Protein AF-A0A522W6M5-F1 (afdb_monomer_lite)

Secondary structure (DSSP, 8-state):
-HHHHHHHHHHH---HHHHHHTSGGGGBTTTBS---SSSPBTTB--EEEETTEEEE---B-HHHHHH-SS----GGGGSTT--B-TTT-BB-B-B-TTT--B--GGGS-TT-SS-B-TTT--BGGGSPPPPB--HHHHHHHHHHHHHHHHSEEE-GGG-EEEHHHHHHHHHHHHHHHHSSTTHHHHHHHHHHHH-PPP-TT----S-GGGS-HHHHHHHHHHHHHHHTTTTHHHHHHHHHTT--HHHH-S-STTS-HHHHHHHHHHH--------HHHHHHHHHHHHHTT---BHHHHHHHH-S--HHHHHHPBP------S--------TT--HHHHHHHHHHHHHTT--HHHHHHHHHHHHHT-----

Structure (mmCIF, N/CA/C/O backbone):
data_AF-A0A522W6M5-F1
#
_entry.id   AF-A0A522W6M5-F1
#
loop_
_atom_site.group_PDB
_atom_site.id
_atom_site.type_symbol
_atom_site.label_atom_id
_atom_site.label_alt_id
_atom_site.label_comp_id
_atom_site.label_asym_id
_atom_site.label_entity_id
_atom_site.label_seq_id
_atom_site.pdbx_PDB_ins_code
_atom_site.Cartn_x
_atom_site.Cartn_y
_atom_site.Cartn_z
_atom_site.occupancy
_atom_site.B_iso_or_equiv
_atom_site.auth_seq_id
_atom_site.auth_comp_id
_atom_site.auth_asym_id
_atom_site.auth_atom_id
_atom_site.pdbx_PDB_model_num
ATOM 1 N N . CYS A 1 1 ? 1.871 16.505 21.149 1.00 60.59 1 CYS A N 1
ATOM 2 C CA . CYS A 1 1 ? 1.317 15.151 21.364 1.00 60.59 1 CYS A CA 1
ATOM 3 C C . CYS A 1 1 ? 1.874 14.494 22.619 1.00 60.59 1 CYS A C 1
ATOM 5 O O . CYS A 1 1 ? 1.074 13.925 23.345 1.00 60.59 1 CYS A O 1
ATOM 7 N N . GLU A 1 2 ? 3.171 14.624 22.915 1.00 64.50 2 GLU A N 1
ATOM 8 C CA . GLU A 1 2 ? 3.798 14.076 24.136 1.00 64.50 2 GLU A CA 1
ATOM 9 C C . GLU A 1 2 ? 3.049 14.469 25.419 1.00 64.50 2 GLU A C 1
ATOM 11 O O . GLU A 1 2 ? 2.623 13.594 26.166 1.00 64.50 2 GLU A O 1
ATOM 16 N N . SER A 1 3 ? 2.700 15.751 25.574 1.00 81.00 3 SER A N 1
ATOM 17 C CA . SER A 1 3 ? 1.939 16.233 26.739 1.00 81.00 3 SER A CA 1
ATOM 18 C C . SER A 1 3 ? 0.557 15.588 26.931 1.00 81.00 3 SER A C 1
ATOM 20 O O . SER A 1 3 ? 0.062 15.516 28.053 1.00 81.00 3 SER A O 1
ATOM 22 N N . LEU A 1 4 ? -0.090 15.107 25.860 1.00 86.94 4 LEU A N 1
ATOM 23 C CA . LEU A 1 4 ? -1.372 14.401 25.959 1.00 86.94 4 LEU A CA 1
ATOM 24 C C . LEU A 1 4 ? -1.175 12.950 26.409 1.00 86.94 4 LEU A C 1
ATOM 26 O O . LEU A 1 4 ? -1.978 12.435 27.181 1.00 86.94 4 LEU A O 1
ATOM 30 N N . ILE A 1 5 ? -0.128 12.289 25.922 1.00 88.88 5 ILE A N 1
ATOM 31 C CA . ILE A 1 5 ? 0.161 10.884 26.231 1.00 88.88 5 ILE A CA 1
ATOM 32 C C . ILE A 1 5 ? 0.635 10.755 27.676 1.00 88.88 5 ILE A C 1
ATOM 34 O O . ILE A 1 5 ? 0.132 9.904 28.408 1.00 88.88 5 ILE A O 1
ATOM 38 N N . GLU A 1 6 ? 1.498 11.668 28.117 1.00 90.50 6 GLU A N 1
ATOM 39 C CA . GLU A 1 6 ? 1.889 11.797 29.521 1.00 90.50 6 GLU A CA 1
ATOM 40 C C . GLU A 1 6 ? 0.672 12.042 30.419 1.00 90.50 6 GLU A C 1
ATOM 42 O O . GLU A 1 6 ? 0.506 11.382 31.445 1.00 90.50 6 GLU A O 1
ATOM 47 N N . PHE A 1 7 ? -0.235 12.934 30.005 1.00 93.19 7 PHE A N 1
ATOM 48 C CA . PHE A 1 7 ? -1.464 13.196 30.750 1.00 93.19 7 PHE A CA 1
ATOM 49 C C . PHE A 1 7 ? -2.367 11.956 30.847 1.00 93.19 7 PHE A C 1
ATOM 51 O O . PHE A 1 7 ? -2.883 11.652 31.924 1.00 93.19 7 PHE A O 1
ATOM 58 N N . LEU A 1 8 ? -2.555 11.216 29.749 1.00 92.50 8 LEU A N 1
ATOM 59 C CA . LEU A 1 8 ? -3.343 9.980 29.741 1.00 92.50 8 LEU A CA 1
ATOM 60 C C . LEU A 1 8 ? -2.709 8.906 30.630 1.00 92.50 8 LEU A C 1
ATOM 62 O O . LEU A 1 8 ? -3.435 8.249 31.378 1.00 92.50 8 LEU A O 1
ATOM 66 N N . SER A 1 9 ? -1.381 8.764 30.602 1.00 94.38 9 SER A N 1
ATOM 67 C CA . SER A 1 9 ? -0.644 7.841 31.474 1.00 94.38 9 SER A CA 1
ATOM 68 C C . SER A 1 9 ? -0.906 8.153 32.945 1.00 94.38 9 SER A C 1
ATOM 70 O O . SER A 1 9 ? -1.402 7.300 33.683 1.00 94.38 9 SER A O 1
ATOM 72 N N . GLN A 1 10 ? -0.715 9.412 33.350 1.00 94.19 10 GLN A N 1
ATOM 73 C CA . GLN A 1 10 ? -0.930 9.857 34.728 1.00 94.19 10 GLN A CA 1
ATOM 74 C C . GLN A 1 10 ? -2.379 9.680 35.195 1.00 94.19 10 GLN A C 1
ATOM 76 O O . GLN A 1 10 ? -2.623 9.320 36.344 1.00 94.19 10 GLN A O 1
ATOM 81 N N . ARG A 1 11 ? -3.360 9.950 34.325 1.00 95.69 11 ARG A N 1
ATOM 82 C CA . ARG A 1 11 ? -4.785 9.906 34.695 1.00 95.69 11 ARG A CA 1
ATOM 83 C C . ARG A 1 11 ? -5.383 8.508 34.709 1.00 95.69 11 ARG A C 1
ATOM 85 O O . ARG A 1 11 ? -6.340 8.287 35.444 1.00 95.69 11 ARG A O 1
ATOM 92 N N . THR A 1 12 ? -4.863 7.598 33.893 1.00 93.56 12 THR A N 1
ATOM 93 C CA . THR A 1 12 ? -5.376 6.223 33.795 1.00 93.56 12 THR A CA 1
ATOM 94 C C . THR A 1 12 ? -4.557 5.223 34.607 1.00 93.56 12 THR A C 1
ATOM 96 O O . THR A 1 12 ? -5.025 4.112 34.828 1.00 93.56 12 THR A O 1
ATOM 99 N N . GLY A 1 13 ? -3.345 5.594 35.039 1.00 93.75 13 GLY A N 1
ATOM 100 C CA . GLY A 1 13 ? -2.390 4.671 35.656 1.00 93.75 13 GLY A CA 1
ATOM 101 C C . GLY A 1 13 ? -1.767 3.687 34.659 1.00 93.75 13 GLY A C 1
ATOM 102 O O . GLY A 1 13 ? -1.088 2.751 35.073 1.00 93.75 13 GLY A O 1
ATOM 103 N N . THR A 1 14 ? -2.000 3.870 33.356 1.00 93.94 14 THR A N 1
ATOM 104 C CA . THR A 1 14 ? -1.410 3.031 32.308 1.00 93.94 14 THR A CA 1
ATOM 105 C C . THR A 1 14 ? 0.017 3.487 32.039 1.00 93.94 14 THR A C 1
ATOM 107 O O . THR A 1 14 ? 0.265 4.685 31.897 1.00 93.94 14 THR A O 1
ATOM 110 N N . ASP A 1 15 ? 0.947 2.540 31.933 1.00 94.44 15 ASP A N 1
ATOM 111 C CA . ASP A 1 15 ? 2.343 2.825 31.606 1.00 94.44 15 ASP A CA 1
ATOM 112 C C . ASP A 1 15 ? 2.480 3.635 30.301 1.00 94.44 15 ASP A C 1
ATOM 114 O O . ASP A 1 15 ? 1.747 3.408 29.332 1.00 94.44 15 ASP A O 1
ATOM 118 N N . LEU A 1 16 ? 3.421 4.585 30.282 1.00 91.81 16 LEU A N 1
ATOM 119 C CA . LEU A 1 16 ? 3.616 5.495 29.154 1.00 91.81 16 LEU A CA 1
ATOM 120 C C . LEU A 1 16 ? 3.910 4.713 27.872 1.00 91.81 16 LEU A C 1
ATOM 122 O O . LEU A 1 16 ? 3.264 4.950 26.852 1.00 91.81 16 LEU A O 1
ATOM 126 N N . LYS A 1 17 ? 4.814 3.727 27.941 1.00 89.94 17 LYS A N 1
ATOM 127 C CA . LYS A 1 17 ? 5.218 2.933 26.779 1.00 89.94 17 LYS A CA 1
ATOM 128 C C . LYS A 1 17 ? 4.052 2.116 26.228 1.00 89.94 17 LYS A C 1
ATOM 130 O O . LYS A 1 17 ? 3.880 2.030 25.015 1.00 89.94 17 LYS A O 1
ATOM 135 N N . CYS A 1 18 ? 3.205 1.584 27.107 1.00 91.75 18 CYS A N 1
ATOM 136 C CA . CYS A 1 18 ? 1.971 0.903 26.712 1.00 91.75 18 CYS A CA 1
ATOM 137 C C . CYS A 1 18 ? 1.023 1.825 25.922 1.00 91.75 18 CYS A C 1
ATOM 139 O O . CYS A 1 18 ? 0.490 1.425 24.883 1.00 91.75 18 CYS A O 1
ATOM 141 N N . ILE A 1 19 ? 0.847 3.079 26.359 1.00 91.38 19 ILE A N 1
ATOM 142 C CA . ILE A 1 19 ? 0.031 4.048 25.616 1.00 91.38 19 ILE A CA 1
ATOM 143 C C . ILE A 1 19 ? 0.694 4.385 24.282 1.00 91.38 19 ILE A C 1
ATOM 145 O O . ILE A 1 19 ? 0.011 4.351 23.261 1.00 91.38 19 ILE A O 1
ATOM 149 N N . GLU A 1 20 ? 1.997 4.661 24.245 1.00 89.38 20 GLU A N 1
ATOM 150 C CA . GLU A 1 20 ? 2.708 4.938 22.991 1.00 89.38 20 GLU A CA 1
ATOM 151 C C . GLU A 1 20 ? 2.546 3.800 21.979 1.00 89.38 20 GLU A C 1
ATOM 153 O O . GLU A 1 20 ? 2.206 4.044 20.817 1.00 89.38 20 GLU A O 1
ATOM 158 N N . ASP A 1 21 ? 2.696 2.557 22.438 1.00 90.25 21 ASP A N 1
ATOM 159 C CA . ASP A 1 21 ? 2.546 1.351 21.628 1.00 90.25 21 ASP A CA 1
ATOM 160 C C . ASP A 1 21 ? 1.089 1.108 21.189 1.00 90.25 21 ASP A C 1
ATOM 162 O O . ASP A 1 21 ? 0.838 0.375 20.230 1.00 90.25 21 ASP A O 1
ATOM 166 N N . SER A 1 22 ? 0.112 1.763 21.818 1.00 89.56 22 SER A N 1
ATOM 167 C CA . SER A 1 22 ? -1.282 1.784 21.354 1.00 89.56 22 SER A CA 1
ATOM 168 C C . SER A 1 22 ? -1.552 2.828 20.254 1.00 89.56 22 SER A C 1
ATOM 170 O O . SER A 1 22 ? -2.643 2.856 19.680 1.00 89.56 22 SER A O 1
ATOM 172 N N . THR A 1 23 ? -0.563 3.665 19.915 1.00 90.00 23 THR A N 1
ATOM 173 C CA . THR A 1 23 ? -0.647 4.695 18.865 1.00 90.00 23 THR A CA 1
ATOM 174 C C . THR A 1 23 ? 0.218 4.361 17.645 1.00 90.00 23 THR A C 1
ATOM 176 O O . THR A 1 23 ? 0.991 3.405 17.643 1.00 90.00 23 THR A O 1
ATOM 179 N N . PHE A 1 24 ? 0.140 5.181 16.590 1.00 90.19 24 PHE A N 1
ATOM 180 C CA . PHE A 1 24 ? 1.023 5.039 15.424 1.00 90.19 24 PHE A CA 1
ATOM 181 C C . PHE A 1 24 ? 2.488 5.382 15.711 1.00 90.19 24 PHE A C 1
ATOM 183 O O . PHE A 1 24 ? 3.346 4.940 14.950 1.00 90.19 24 PHE A O 1
ATOM 190 N N . MET A 1 25 ? 2.790 6.078 16.819 1.00 89.00 25 MET A N 1
ATOM 191 C CA . MET A 1 25 ? 4.163 6.466 17.178 1.00 89.00 25 MET A CA 1
ATOM 192 C C . MET A 1 25 ? 5.105 5.269 17.292 1.00 89.00 25 MET A C 1
ATOM 194 O O . MET A 1 25 ? 6.291 5.397 17.008 1.00 89.00 25 MET A O 1
ATOM 198 N N . ARG A 1 26 ? 4.572 4.081 17.595 1.00 91.38 26 ARG A N 1
ATOM 199 C CA . ARG A 1 26 ? 5.330 2.826 17.611 1.00 91.38 26 ARG A CA 1
ATOM 200 C C . ARG A 1 26 ? 6.017 2.467 16.286 1.00 91.38 26 ARG A C 1
ATOM 202 O O . ARG A 1 26 ? 6.873 1.592 16.266 1.00 91.38 26 ARG A O 1
ATOM 209 N N . TRP A 1 27 ? 5.598 3.075 15.175 1.00 93.69 27 TRP A N 1
ATOM 210 C CA . TRP A 1 27 ? 6.181 2.876 13.844 1.00 93.69 27 TRP A CA 1
ATOM 211 C C . TRP A 1 27 ? 6.973 4.091 13.349 1.00 93.69 27 TRP A C 1
ATOM 213 O O . TRP A 1 27 ? 7.485 4.064 12.226 1.00 93.69 27 TRP A O 1
ATOM 223 N N . SER A 1 28 ? 7.082 5.137 14.174 1.00 92.44 28 SER A N 1
ATOM 224 C CA . SER A 1 28 ? 7.929 6.298 13.911 1.00 92.44 28 SER A CA 1
ATOM 225 C C . SER A 1 28 ? 9.391 5.868 13.817 1.00 92.44 28 SER A C 1
ATOM 227 O O . SER A 1 28 ? 9.842 4.990 14.551 1.00 92.44 28 SER A O 1
ATOM 229 N N . GLY A 1 29 ? 10.123 6.424 12.859 1.00 92.38 29 GLY A N 1
ATOM 230 C CA . GLY A 1 29 ? 11.473 5.998 12.501 1.00 92.38 29 GLY A CA 1
ATOM 231 C C . GLY A 1 29 ? 11.545 4.685 11.709 1.00 92.38 29 GLY A C 1
ATOM 232 O O . GLY A 1 29 ? 12.461 4.532 10.911 1.00 92.38 29 GLY A O 1
ATOM 233 N N . LEU A 1 30 ? 10.590 3.759 11.848 1.00 94.50 30 LEU A N 1
ATOM 234 C CA . LEU A 1 30 ? 10.641 2.435 11.207 1.00 94.50 30 LEU A CA 1
ATOM 235 C C . LEU A 1 30 ? 9.900 2.389 9.866 1.00 94.50 30 LEU A C 1
ATOM 237 O O . LEU A 1 30 ? 10.437 1.913 8.867 1.00 94.50 30 LEU A O 1
ATOM 241 N N . LEU A 1 31 ? 8.661 2.882 9.835 1.00 93.75 31 LEU A N 1
ATOM 242 C CA . LEU A 1 31 ? 7.801 2.864 8.647 1.00 93.75 31 LEU A CA 1
ATOM 243 C C . LEU A 1 31 ? 7.720 4.231 7.966 1.00 93.75 31 LEU A C 1
ATOM 245 O O . LEU A 1 31 ? 7.650 4.331 6.738 1.00 93.75 31 LEU A O 1
ATOM 249 N N . TYR A 1 32 ? 7.729 5.280 8.780 1.00 91.31 32 TYR A N 1
ATOM 250 C CA . TYR A 1 32 ? 7.762 6.679 8.379 1.00 91.31 32 TYR A CA 1
ATOM 251 C C . TYR A 1 32 ? 8.802 7.415 9.231 1.00 91.31 32 TYR A C 1
ATOM 253 O O . TYR A 1 32 ? 9.189 6.918 10.281 1.00 91.31 32 TYR A O 1
ATOM 261 N N . GLY A 1 33 ? 9.300 8.557 8.747 1.00 86.75 33 GLY A N 1
ATOM 262 C CA . GLY A 1 33 ? 10.323 9.340 9.448 1.00 86.75 33 GLY A CA 1
ATOM 263 C C . GLY A 1 33 ? 9.721 10.103 10.623 1.00 86.75 33 GLY A C 1
ATOM 264 O O . GLY A 1 33 ? 9.549 9.549 11.700 1.00 86.75 33 GLY A O 1
ATOM 265 N N . GLU A 1 34 ? 9.364 11.360 10.383 1.00 81.56 34 GLU A N 1
ATOM 266 C CA . GLU A 1 34 ? 8.636 12.202 11.333 1.00 81.56 34 GLU A CA 1
ATOM 267 C C . GLU A 1 34 ? 7.214 12.456 10.816 1.00 81.56 34 GLU A C 1
ATOM 269 O O . GLU A 1 34 ? 6.987 12.511 9.603 1.00 81.56 34 GLU A O 1
ATOM 274 N N . ASP A 1 35 ? 6.257 12.592 11.735 1.00 82.62 35 ASP A N 1
ATOM 275 C CA . ASP A 1 35 ? 4.887 13.005 11.427 1.00 82.62 35 ASP A CA 1
ATOM 276 C C . ASP A 1 35 ? 4.713 14.489 11.770 1.00 82.62 35 ASP A C 1
ATOM 278 O O . ASP A 1 35 ? 4.526 14.861 12.928 1.00 82.62 35 ASP A O 1
ATOM 282 N N . ASP A 1 36 ? 4.793 15.345 10.751 1.00 78.56 36 ASP A N 1
ATOM 283 C CA . ASP A 1 36 ? 4.581 16.789 10.879 1.00 78.56 36 ASP A CA 1
ATOM 284 C C . ASP A 1 36 ? 3.093 17.187 10.835 1.00 78.56 36 ASP A C 1
ATOM 286 O O . ASP A 1 36 ? 2.761 18.376 10.904 1.00 78.56 36 ASP A O 1
ATOM 290 N N . GLY A 1 37 ? 2.191 16.209 10.679 1.00 76.12 37 GLY A N 1
ATOM 291 C CA . GLY A 1 37 ? 0.752 16.405 10.527 1.00 76.12 37 GLY A CA 1
ATOM 292 C C . GLY A 1 37 ? 0.327 17.067 9.210 1.00 76.12 37 GLY A C 1
ATOM 293 O O . GLY A 1 37 ? -0.853 17.374 9.038 1.00 76.12 37 GLY A O 1
ATOM 294 N N . ARG A 1 38 ? 1.254 17.319 8.277 1.00 74.50 38 ARG A N 1
ATOM 295 C CA . ARG A 1 38 ? 0.989 17.983 6.985 1.00 74.50 38 ARG A CA 1
ATOM 296 C C . ARG A 1 38 ? 1.039 16.997 5.824 1.00 74.50 38 ARG A C 1
ATOM 298 O O . ARG A 1 38 ? 0.321 17.168 4.837 1.00 74.50 38 ARG A O 1
ATOM 305 N N . GLY A 1 39 ? 1.905 1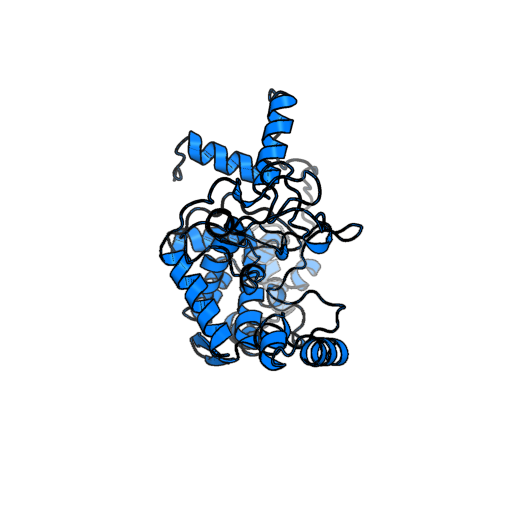5.988 5.920 1.00 74.69 39 GLY A N 1
ATOM 306 C CA . GLY A 1 39 ? 2.104 14.966 4.898 1.00 74.69 39 GLY A CA 1
ATOM 307 C C . GLY A 1 39 ? 1.248 13.710 5.081 1.00 74.69 39 GLY A C 1
ATOM 308 O O . GLY A 1 39 ? 0.828 13.357 6.177 1.00 74.69 39 GLY A O 1
ATOM 309 N N . LYS A 1 40 ? 1.031 12.968 3.986 1.00 81.25 40 LYS A N 1
ATOM 310 C CA . LYS A 1 40 ? 0.557 11.579 4.085 1.00 81.25 40 LYS A CA 1
ATOM 311 C C . LYS A 1 40 ? 1.726 10.695 4.511 1.00 81.25 40 LYS A C 1
ATOM 313 O O . LYS A 1 40 ? 2.750 10.671 3.828 1.00 81.25 40 LYS A O 1
ATOM 318 N N . LEU A 1 41 ? 1.543 9.926 5.576 1.00 88.12 41 LEU A N 1
ATOM 319 C CA . LEU A 1 41 ? 2.540 8.966 6.033 1.00 88.12 41 LEU A CA 1
ATOM 320 C C . LEU A 1 41 ? 2.638 7.769 5.075 1.00 88.12 41 LEU A C 1
ATOM 322 O O . LEU A 1 41 ? 1.634 7.244 4.576 1.00 88.12 41 LEU A O 1
ATOM 326 N N . HIS A 1 42 ? 3.867 7.320 4.812 1.00 85.75 42 HIS A N 1
ATOM 327 C CA . HIS A 1 42 ? 4.108 6.124 4.008 1.00 85.75 42 HIS A CA 1
ATOM 328 C C . HIS A 1 42 ? 3.472 4.908 4.681 1.00 85.75 42 HIS A C 1
ATOM 330 O O . HIS A 1 42 ? 3.628 4.704 5.879 1.00 85.75 42 HIS A O 1
ATOM 336 N N . TRP A 1 43 ? 2.740 4.108 3.899 1.00 92.25 43 TRP A N 1
ATOM 337 C CA . TRP A 1 43 ? 2.048 2.908 4.385 1.00 92.25 43 TRP A CA 1
ATOM 338 C C . TRP A 1 43 ? 1.066 3.146 5.543 1.00 92.25 43 TRP A C 1
ATOM 340 O O . TRP A 1 43 ? 0.616 2.182 6.149 1.00 92.25 43 TRP A O 1
ATOM 350 N N . LEU A 1 44 ? 0.667 4.391 5.811 1.00 91.19 44 LEU A N 1
ATOM 351 C CA . LEU A 1 44 ? -0.340 4.749 6.811 1.00 91.19 44 LEU A CA 1
ATOM 352 C C . LEU A 1 44 ? -1.343 5.729 6.195 1.00 91.19 44 LEU A C 1
ATOM 354 O O . LEU A 1 44 ? -1.345 6.922 6.504 1.00 91.19 44 LEU A O 1
ATOM 358 N N . PRO A 1 45 ? -2.192 5.248 5.270 1.00 87.44 45 PRO A N 1
ATOM 359 C CA . PRO A 1 45 ? -3.185 6.092 4.623 1.00 87.44 45 PRO A CA 1
ATOM 360 C C . PRO A 1 45 ? -4.166 6.688 5.649 1.00 87.44 45 PRO A C 1
ATOM 362 O O . PRO A 1 45 ? -4.539 5.999 6.606 1.00 87.44 45 PRO A O 1
ATOM 365 N N . PRO A 1 46 ? -4.647 7.930 5.465 1.00 87.06 46 PRO A N 1
ATOM 366 C CA . PRO A 1 46 ? -5.710 8.496 6.296 1.00 87.06 46 PRO A CA 1
ATOM 367 C C . PRO A 1 46 ? -6.954 7.591 6.361 1.00 87.06 46 PRO A C 1
ATOM 369 O O . PRO A 1 46 ? -7.178 6.749 5.492 1.00 87.06 46 PRO A O 1
ATOM 372 N N . ALA A 1 47 ? -7.777 7.741 7.398 1.00 88.25 47 ALA A N 1
ATOM 373 C CA . ALA A 1 47 ? -9.034 7.002 7.530 1.00 88.25 47 ALA A CA 1
ATOM 374 C C . ALA A 1 47 ? -10.234 7.943 7.480 1.00 88.25 47 ALA A C 1
ATOM 376 O O . ALA A 1 47 ? -10.252 8.966 8.160 1.00 88.25 47 ALA A O 1
ATOM 377 N N . GLY A 1 48 ? -11.269 7.547 6.739 1.00 88.06 48 GLY A N 1
ATOM 378 C CA . GLY A 1 48 ? -12.562 8.218 6.758 1.00 88.06 48 GLY A CA 1
ATOM 379 C C . GLY A 1 48 ? -12.693 9.312 5.703 1.00 88.06 48 GLY A C 1
ATOM 380 O O . GLY A 1 48 ? -12.259 9.154 4.559 1.00 88.06 48 GLY A O 1
ATOM 381 N N . ARG A 1 49 ? -13.370 10.404 6.063 1.00 84.56 49 ARG A N 1
ATOM 382 C CA . ARG A 1 49 ? -13.655 11.523 5.158 1.00 84.56 49 ARG A CA 1
ATOM 383 C C . ARG A 1 49 ? -13.168 12.835 5.738 1.00 84.56 49 ARG A C 1
ATOM 385 O O . ARG A 1 49 ? -13.398 13.109 6.905 1.00 84.56 49 ARG A O 1
ATOM 392 N N . GLU A 1 50 ? -12.620 13.686 4.883 1.00 79.19 50 GLU A N 1
ATOM 393 C CA . GLU A 1 50 ? -12.296 15.065 5.230 1.00 79.19 50 GLU A CA 1
ATOM 394 C C . GLU A 1 50 ? -12.704 15.985 4.080 1.00 79.19 50 GLU A C 1
ATOM 396 O O . GLU A 1 50 ? -12.110 15.917 3.010 1.00 79.19 50 GLU A O 1
ATOM 401 N N . ARG A 1 51 ? -13.712 16.847 4.287 1.00 74.62 51 ARG A N 1
ATOM 402 C CA . ARG A 1 51 ? -14.269 17.806 3.304 1.00 74.62 51 ARG A CA 1
ATOM 403 C C . ARG A 1 51 ? -14.457 17.223 1.890 1.00 74.62 51 ARG A C 1
ATOM 405 O O . ARG A 1 51 ? -15.546 16.769 1.556 1.00 74.62 51 ARG A O 1
ATOM 412 N N . THR A 1 52 ? -13.418 17.258 1.056 1.00 71.12 52 THR A N 1
ATOM 413 C CA . THR A 1 52 ? -13.404 16.806 -0.346 1.00 71.12 52 THR A CA 1
ATOM 414 C C . THR A 1 52 ? -12.715 15.456 -0.565 1.00 71.12 52 THR A C 1
ATOM 416 O O . THR A 1 52 ? -12.792 14.905 -1.664 1.00 71.12 52 THR A O 1
ATOM 419 N N . THR A 1 53 ? -12.053 14.901 0.450 1.00 73.38 53 THR A N 1
ATOM 420 C CA . THR A 1 53 ? -11.281 13.661 0.371 1.00 73.38 53 THR A CA 1
ATOM 421 C C . THR A 1 53 ? -11.997 12.509 1.075 1.00 73.38 53 THR A C 1
ATOM 423 O O . THR A 1 53 ? -12.720 12.668 2.061 1.00 73.38 53 THR A O 1
ATOM 426 N N . CYS A 1 54 ? -11.835 11.318 0.511 1.00 85.06 54 CYS A N 1
ATOM 427 C CA . CYS A 1 54 ? -12.413 10.078 1.004 1.00 85.06 54 CYS A CA 1
ATOM 428 C C . CYS A 1 54 ? -11.312 9.025 0.964 1.00 85.06 54 CYS A C 1
ATOM 430 O O . CYS A 1 54 ? -10.823 8.720 -0.124 1.00 85.06 54 CYS A O 1
ATOM 432 N N . SER A 1 55 ? -10.928 8.492 2.123 1.00 88.44 55 SER A N 1
ATOM 433 C CA . SER A 1 55 ? -9.828 7.541 2.241 1.00 88.44 55 SER A CA 1
ATOM 434 C C . SER A 1 55 ? -10.244 6.266 2.965 1.00 88.44 55 SER A C 1
ATOM 436 O O . SER A 1 55 ? -10.969 6.288 3.960 1.00 88.44 55 SER A O 1
ATOM 438 N N . PHE A 1 56 ? -9.762 5.143 2.443 1.00 91.31 56 PHE A N 1
ATOM 439 C CA . PHE A 1 56 ? -10.115 3.787 2.871 1.00 91.31 56 PHE A CA 1
ATOM 440 C C . PHE A 1 56 ? -8.992 3.154 3.694 1.00 91.31 56 PHE A C 1
ATOM 442 O O . PHE A 1 56 ? -8.769 1.949 3.661 1.00 91.31 56 PHE A O 1
ATOM 449 N N . GLY A 1 57 ? -8.240 3.980 4.426 1.00 90.81 57 GLY A N 1
ATOM 450 C CA . GLY A 1 57 ? -7.094 3.498 5.182 1.00 90.81 57 GLY A CA 1
ATOM 451 C C . GLY A 1 57 ? -7.448 2.677 6.420 1.00 90.81 57 GLY A C 1
ATOM 452 O O . GLY A 1 57 ? -6.564 2.037 6.983 1.00 90.81 57 GLY A O 1
ATOM 453 N N . GLN A 1 58 ? -8.688 2.729 6.912 1.00 93.12 58 GLN A N 1
ATOM 454 C CA . GLN A 1 58 ? -9.124 1.862 8.008 1.00 93.12 58 GLN A CA 1
ATOM 455 C C . GLN A 1 58 ? -9.717 0.580 7.437 1.00 93.12 58 GLN A C 1
ATOM 457 O O . GLN A 1 58 ? -10.650 0.624 6.637 1.00 93.12 58 GLN A O 1
ATOM 462 N N . GLN A 1 59 ? -9.203 -0.549 7.917 1.00 94.94 59 GLN A N 1
ATOM 463 C CA . GLN A 1 59 ? -9.664 -1.881 7.552 1.00 94.94 59 GLN A CA 1
ATOM 464 C C . GLN A 1 59 ? -10.135 -2.661 8.775 1.00 94.94 59 GLN A C 1
ATOM 466 O O . GLN A 1 59 ? -9.802 -2.307 9.908 1.00 94.94 59 GLN A O 1
ATOM 471 N N . ILE A 1 60 ? -10.887 -3.731 8.538 1.00 95.88 60 ILE A N 1
ATOM 472 C CA . ILE A 1 60 ? -11.352 -4.668 9.561 1.00 95.88 60 ILE A CA 1
ATOM 473 C C . ILE A 1 60 ? -11.359 -6.112 9.059 1.00 95.88 60 ILE A C 1
ATOM 475 O O . ILE A 1 60 ? -11.420 -6.366 7.855 1.00 95.88 60 ILE A O 1
ATOM 479 N N . CYS A 1 61 ? -11.367 -7.054 9.998 1.00 97.38 61 CYS A N 1
ATOM 480 C CA . CYS A 1 61 ? -11.855 -8.409 9.771 1.00 97.38 61 CYS A CA 1
ATOM 481 C C . CYS A 1 61 ? -13.243 -8.546 10.422 1.00 97.38 61 CYS A C 1
ATOM 483 O O . CYS A 1 61 ? -13.317 -8.456 11.649 1.00 97.38 61 CYS A O 1
ATOM 485 N N . PRO A 1 62 ? -14.322 -8.772 9.650 1.00 96.12 62 PRO A N 1
ATOM 486 C CA . PRO A 1 62 ? -15.659 -9.000 10.205 1.00 96.12 62 PRO A CA 1
ATOM 487 C C . PRO A 1 62 ? -15.711 -10.160 11.202 1.00 96.12 62 PRO A C 1
ATOM 489 O O . PRO A 1 62 ? -16.323 -10.036 12.255 1.00 96.12 62 PRO A O 1
ATOM 492 N N . VAL A 1 63 ? -14.989 -11.248 10.909 1.00 97.44 63 VAL A N 1
ATOM 493 C CA . VAL A 1 63 ? -14.968 -12.457 11.746 1.00 97.44 63 VAL A CA 1
ATOM 494 C C . VAL A 1 63 ? -14.315 -12.180 13.102 1.00 97.44 63 VAL A C 1
ATOM 496 O O . VAL A 1 63 ? -14.869 -12.544 14.131 1.00 97.44 63 VAL A O 1
ATOM 499 N N . CYS A 1 64 ? -13.199 -11.438 13.133 1.00 97.38 64 CYS A N 1
ATOM 500 C CA . CYS A 1 64 ? -12.621 -10.962 14.394 1.00 97.38 64 CYS A CA 1
ATOM 501 C C . CYS A 1 64 ? -13.629 -10.149 15.208 1.00 97.38 64 CYS A C 1
ATOM 503 O O . CYS A 1 64 ? -13.749 -10.368 16.403 1.00 97.38 64 CYS A O 1
ATOM 505 N N . LEU A 1 65 ? -14.336 -9.211 14.572 1.00 95.56 65 LEU A N 1
ATOM 506 C CA . LEU A 1 65 ? -15.291 -8.360 15.281 1.00 95.56 65 LEU A CA 1
ATOM 507 C C . LEU A 1 65 ? -16.498 -9.142 15.812 1.00 95.56 65 LEU A C 1
ATOM 509 O O . LEU A 1 65 ? -17.071 -8.720 16.806 1.00 95.56 65 LEU A O 1
ATOM 513 N N . ALA A 1 66 ? -16.892 -10.237 15.162 1.00 95.38 66 ALA A N 1
ATOM 514 C CA . ALA A 1 66 ? -17.972 -11.105 15.626 1.00 95.38 66 ALA A CA 1
ATOM 515 C C . ALA A 1 66 ? -17.546 -12.029 16.782 1.00 95.38 66 ALA A C 1
ATOM 517 O O . ALA A 1 66 ? -18.362 -12.349 17.639 1.00 95.38 66 ALA A O 1
ATOM 518 N N . GLU A 1 67 ? -16.283 -12.466 16.798 1.00 96.12 67 GLU A N 1
ATOM 519 C CA . GLU A 1 67 ? -15.731 -13.346 17.840 1.00 96.12 67 GLU A CA 1
ATOM 520 C C . GLU A 1 67 ? -15.266 -12.598 19.097 1.00 96.12 67 GLU A C 1
ATOM 522 O O . GLU A 1 67 ? -15.154 -13.201 20.164 1.00 96.12 67 GLU A O 1
ATOM 527 N N . ASP A 1 68 ? -14.925 -11.315 18.977 1.00 93.88 68 ASP A N 1
ATOM 528 C CA . ASP A 1 68 ? -14.454 -10.510 20.101 1.00 93.88 68 ASP A CA 1
ATOM 529 C C . ASP A 1 68 ? -15.608 -10.234 21.083 1.00 93.88 68 ASP A C 1
ATOM 531 O O . ASP A 1 68 ? -16.622 -9.650 20.708 1.00 93.88 68 ASP A O 1
ATOM 535 N N . GLU A 1 69 ? -15.419 -10.561 22.365 1.00 91.25 69 GLU A N 1
ATOM 536 C CA . GLU A 1 69 ? -16.371 -10.208 23.434 1.00 91.25 69 GLU A CA 1
ATOM 537 C C . GLU A 1 69 ? -16.608 -8.689 23.500 1.00 91.25 69 GLU A C 1
ATOM 539 O O . GLU A 1 69 ? -17.737 -8.219 23.645 1.00 91.25 69 GLU A O 1
ATOM 544 N N . MET A 1 70 ? -15.533 -7.914 23.322 1.00 90.19 70 MET A N 1
ATOM 545 C CA . MET A 1 70 ? -15.575 -6.466 23.149 1.00 90.19 70 MET A CA 1
ATOM 546 C C . MET A 1 70 ? -14.908 -6.099 21.814 1.00 90.19 70 MET A C 1
ATOM 548 O O . MET A 1 70 ? -13.681 -5.972 21.760 1.00 90.19 70 MET A O 1
ATOM 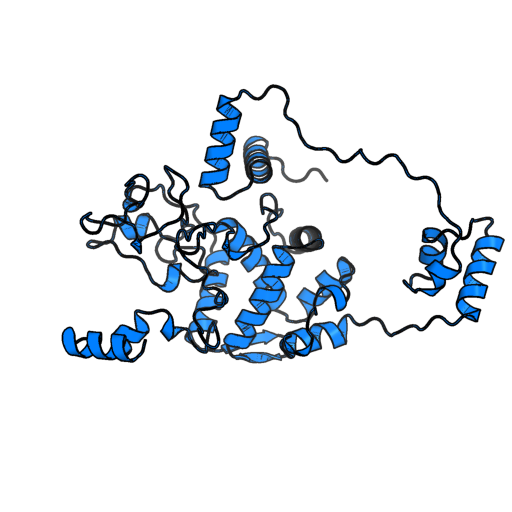552 N N . PRO A 1 71 ? -15.684 -5.932 20.724 1.00 91.19 71 PRO A N 1
ATOM 553 C CA . PRO A 1 71 ? -15.137 -5.683 19.395 1.00 91.19 71 PRO A CA 1
ATOM 554 C C . PRO A 1 71 ? -14.309 -4.400 19.333 1.00 91.19 71 PRO A C 1
ATOM 556 O O . PRO A 1 71 ? -14.784 -3.317 19.680 1.00 91.19 71 PRO A O 1
ATOM 559 N N . TYR A 1 72 ? -13.080 -4.509 18.830 1.00 90.38 72 TYR A N 1
ATOM 560 C CA . TYR A 1 72 ? -12.162 -3.380 18.696 1.00 90.38 72 TYR A CA 1
ATOM 561 C C . TYR A 1 72 ? -11.390 -3.416 17.373 1.00 90.38 72 TYR A C 1
ATOM 563 O O . TYR A 1 72 ? -11.226 -4.451 16.715 1.00 90.38 72 TYR A O 1
ATOM 571 N N . LEU A 1 73 ? -10.884 -2.251 16.974 1.00 91.88 73 LEU A N 1
ATOM 572 C CA . LEU A 1 73 ? -10.033 -2.126 15.798 1.00 91.88 73 LEU A CA 1
ATOM 573 C C . LEU A 1 73 ? -8.586 -2.425 16.156 1.00 91.88 73 LEU A C 1
ATOM 575 O O . LEU A 1 73 ? -7.995 -1.749 16.997 1.00 91.88 73 LEU A O 1
ATOM 579 N N . ARG A 1 74 ? -7.981 -3.384 15.458 1.00 93.31 74 ARG A N 1
ATOM 580 C CA . ARG A 1 74 ? -6.547 -3.639 15.599 1.00 93.31 74 ARG A CA 1
ATOM 581 C C . ARG A 1 74 ? -5.752 -2.561 14.878 1.00 93.31 74 ARG A C 1
ATOM 583 O O . ARG A 1 74 ? -6.049 -2.222 13.732 1.00 93.31 74 ARG A O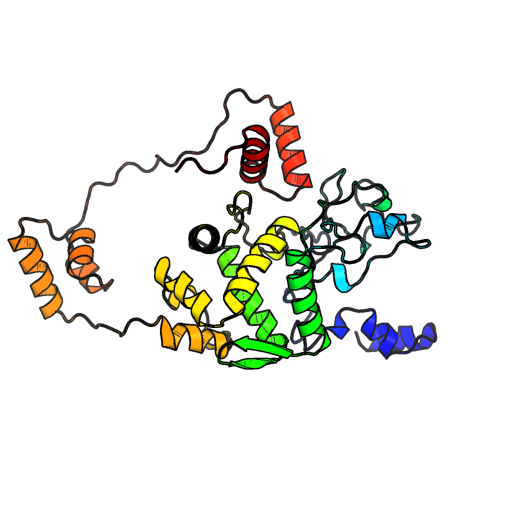 1
ATOM 590 N N . LEU A 1 75 ? -4.707 -2.073 15.541 1.00 92.94 75 LEU A N 1
ATOM 591 C CA . LEU A 1 75 ? -3.838 -1.025 15.018 1.00 92.94 75 LEU A CA 1
ATOM 592 C C . LEU A 1 75 ? -3.193 -1.438 13.687 1.00 92.94 75 LEU A C 1
ATOM 594 O O . LEU A 1 75 ? -3.203 -0.662 12.737 1.00 92.94 75 LEU A O 1
ATOM 598 N N . GLU A 1 76 ? -2.710 -2.682 13.580 1.00 94.56 76 GLU A N 1
ATOM 599 C CA . GLU A 1 76 ? -2.052 -3.207 12.372 1.00 94.56 76 GLU A CA 1
ATOM 600 C C . GLU A 1 76 ? -2.930 -3.132 11.116 1.00 94.56 76 GLU A C 1
ATOM 602 O O . GLU A 1 76 ? -2.414 -2.979 10.015 1.00 94.56 76 GLU A O 1
ATOM 607 N N . TRP A 1 77 ? -4.260 -3.159 11.250 1.00 95.12 77 TRP A N 1
ATOM 608 C CA . TRP A 1 77 ? -5.173 -3.009 10.110 1.00 95.12 77 TRP A CA 1
ATOM 609 C C . TRP A 1 77 ? -5.127 -1.616 9.461 1.00 95.12 77 TRP A C 1
ATOM 611 O O . TRP A 1 77 ? -5.757 -1.403 8.427 1.00 95.12 77 TRP A O 1
ATOM 621 N N . ARG A 1 78 ? -4.400 -0.660 10.051 1.00 93.44 78 ARG A N 1
ATOM 622 C CA . ARG A 1 78 ? -4.121 0.664 9.472 1.00 93.44 78 ARG A CA 1
ATOM 623 C C . ARG A 1 78 ? -2.939 0.662 8.510 1.00 93.44 78 ARG A C 1
ATOM 625 O O . ARG A 1 78 ? -2.798 1.603 7.729 1.00 93.44 78 ARG A O 1
ATOM 632 N N . LEU A 1 79 ? -2.090 -0.361 8.569 1.00 94.56 79 LEU A N 1
ATOM 633 C CA . LEU A 1 79 ? -0.919 -0.473 7.712 1.00 94.56 79 LEU A CA 1
ATOM 634 C C . LEU A 1 79 ? -1.366 -0.760 6.279 1.00 94.56 79 LEU A C 1
ATOM 636 O O . LEU A 1 79 ? -2.038 -1.747 5.997 1.00 94.56 79 LEU A O 1
ATOM 640 N N . GLY A 1 80 ? -0.942 0.078 5.339 1.00 93.25 80 GLY A N 1
ATOM 641 C CA . GLY A 1 80 ? -1.320 -0.013 3.932 1.00 93.25 80 GLY A CA 1
ATOM 642 C C . GLY A 1 80 ? -0.906 -1.330 3.270 1.00 93.25 80 GLY A C 1
ATOM 643 O O . GLY A 1 80 ? -1.520 -1.717 2.274 1.00 93.25 80 GLY A O 1
ATOM 644 N N . PHE A 1 81 ? 0.094 -2.025 3.823 1.00 94.56 81 PHE A N 1
ATOM 645 C CA . PHE A 1 81 ? 0.521 -3.344 3.359 1.00 94.56 81 PHE A CA 1
ATOM 646 C C . PHE A 1 81 ? -0.213 -4.518 4.029 1.00 94.56 81 PHE A C 1
ATOM 648 O O . PHE A 1 81 ? -0.118 -5.643 3.542 1.00 94.56 81 PHE A O 1
ATOM 655 N N . MET A 1 82 ? -0.980 -4.271 5.096 1.00 95.31 82 MET A N 1
ATOM 656 C CA . MET A 1 82 ? -1.832 -5.278 5.725 1.00 95.31 82 MET A CA 1
ATOM 657 C C . MET A 1 82 ? -3.130 -5.399 4.928 1.00 95.31 82 MET A C 1
ATOM 659 O O . MET A 1 82 ? -3.971 -4.501 4.896 1.00 95.31 82 MET A O 1
ATOM 663 N N . THR A 1 83 ? -3.296 -6.519 4.231 1.00 94.88 83 THR A N 1
ATOM 664 C CA . THR A 1 83 ? -4.440 -6.753 3.328 1.00 94.88 83 THR A CA 1
ATOM 665 C C . THR A 1 83 ? -5.245 -7.992 3.699 1.00 94.88 83 THR A C 1
ATOM 667 O O . THR A 1 83 ? -6.337 -8.195 3.162 1.00 94.88 83 THR A O 1
ATOM 670 N N . ALA A 1 84 ? -4.742 -8.784 4.646 1.00 96.31 84 ALA A N 1
ATOM 671 C CA . ALA A 1 84 ? -5.327 -10.034 5.092 1.00 96.31 84 ALA A CA 1
ATOM 672 C C . ALA A 1 84 ? -5.351 -10.128 6.623 1.00 96.31 84 ALA A C 1
ATOM 674 O O . ALA A 1 84 ? -4.436 -9.665 7.308 1.00 96.31 84 ALA A O 1
ATOM 675 N N . CYS A 1 85 ? -6.392 -10.758 7.160 1.00 97.06 85 CYS A N 1
ATOM 676 C CA . CYS A 1 85 ? -6.438 -11.169 8.554 1.00 97.06 85 CYS A CA 1
ATOM 677 C C . CYS A 1 85 ? -5.662 -12.478 8.725 1.00 97.06 85 CYS A C 1
ATOM 679 O O . CYS A 1 85 ? -6.006 -13.478 8.105 1.00 97.06 85 CYS A O 1
ATOM 681 N N . GLU A 1 86 ? -4.646 -12.484 9.585 1.00 94.31 86 GLU A N 1
ATOM 682 C CA . GLU A 1 86 ? -3.809 -13.670 9.837 1.00 94.31 86 GLU A CA 1
ATOM 683 C C . GLU A 1 86 ? -4.514 -14.720 10.697 1.00 94.31 86 GLU A C 1
ATOM 685 O O . GLU A 1 86 ? -4.230 -15.903 10.569 1.00 94.31 86 GLU A O 1
ATOM 690 N N . ARG A 1 87 ? -5.462 -14.297 11.544 1.00 95.75 87 ARG A N 1
ATOM 691 C CA . ARG A 1 87 ? -6.243 -15.203 12.397 1.00 95.75 87 ARG A CA 1
ATOM 692 C C . ARG A 1 87 ? -7.251 -16.020 11.590 1.00 95.75 87 ARG A C 1
ATOM 694 O O . ARG A 1 87 ? -7.396 -17.211 11.826 1.00 95.75 87 ARG A O 1
ATOM 701 N N . HIS A 1 88 ? -7.948 -15.375 10.655 1.00 96.44 88 HIS A N 1
ATOM 702 C CA . HIS A 1 88 ? -9.057 -15.984 9.905 1.00 96.44 88 HIS A CA 1
ATOM 703 C C . HIS A 1 88 ? -8.713 -16.330 8.460 1.00 96.44 88 HIS A C 1
ATOM 705 O O . HIS A 1 88 ? -9.538 -16.885 7.747 1.00 96.44 88 HIS A O 1
ATOM 711 N N . CYS A 1 89 ? -7.509 -15.990 8.011 1.00 96.56 89 CYS A N 1
ATOM 712 C CA . CYS A 1 89 ? -7.031 -16.229 6.654 1.00 96.56 89 CYS A CA 1
ATOM 713 C C . CYS A 1 89 ? -7.893 -15.603 5.535 1.00 96.56 89 CYS A C 1
ATOM 715 O O . CYS A 1 89 ? -7.885 -16.077 4.397 1.00 96.56 89 CYS A O 1
ATOM 717 N N . VAL A 1 90 ? -8.609 -14.515 5.833 1.00 95.94 90 VAL A N 1
ATOM 718 C CA . VAL A 1 90 ? -9.495 -13.814 4.886 1.00 95.94 90 VAL A CA 1
ATOM 719 C C . VAL A 1 90 ? -8.984 -12.423 4.523 1.00 95.94 90 VAL A C 1
ATOM 721 O O . VAL A 1 90 ? -8.248 -11.786 5.282 1.00 95.94 90 VAL A O 1
ATOM 724 N N . SER A 1 91 ? -9.405 -11.912 3.366 1.00 95.69 91 SER A N 1
ATOM 725 C CA . SER A 1 91 ? -9.174 -10.519 2.976 1.00 95.69 91 SER A CA 1
ATOM 726 C C . SER A 1 91 ? -9.833 -9.556 3.962 1.00 95.69 91 SER A C 1
ATOM 728 O O . SER A 1 91 ? -10.993 -9.726 4.334 1.00 95.69 91 SER A O 1
ATOM 730 N N . LEU A 1 92 ? -9.106 -8.505 4.340 1.00 96.31 92 LEU A N 1
ATOM 731 C CA . LEU A 1 92 ? -9.672 -7.421 5.139 1.00 96.31 92 LEU A CA 1
ATOM 732 C C . LEU A 1 92 ? -10.681 -6.607 4.314 1.00 96.31 92 LEU A C 1
ATOM 734 O O . LEU A 1 92 ? -10.590 -6.552 3.085 1.00 96.31 92 LEU A O 1
ATOM 738 N N . VAL A 1 93 ? -11.602 -5.941 5.009 1.00 94.88 93 VAL A N 1
ATOM 739 C CA . VAL A 1 93 ? -12.647 -5.079 4.440 1.00 94.88 93 VAL A CA 1
ATOM 740 C C . VAL A 1 93 ? -12.356 -3.622 4.800 1.00 94.88 93 VAL A C 1
ATOM 742 O O . VAL A 1 93 ? -12.082 -3.322 5.958 1.00 94.88 93 VAL A O 1
ATOM 745 N N . ASP A 1 94 ? -12.408 -2.714 3.822 1.00 93.75 94 ASP A N 1
ATOM 746 C CA . ASP A 1 94 ? -12.102 -1.279 3.985 1.00 93.75 94 ASP A CA 1
ATOM 747 C C . ASP A 1 94 ? -13.292 -0.346 3.691 1.00 93.75 94 ASP A C 1
ATOM 749 O O . ASP A 1 94 ? -13.186 0.882 3.778 1.00 93.75 94 ASP A O 1
ATOM 753 N N . ARG A 1 95 ? -14.451 -0.927 3.365 1.00 93.06 95 ARG A N 1
ATOM 754 C CA . ARG A 1 95 ? -15.690 -0.234 3.003 1.00 93.06 95 ARG A CA 1
ATOM 755 C C . ARG A 1 95 ? -16.882 -0.862 3.692 1.00 93.06 95 ARG A C 1
ATOM 757 O O . ARG A 1 95 ? -16.927 -2.066 3.917 1.00 93.06 95 ARG A O 1
ATOM 764 N N . CYS A 1 96 ? -17.902 -0.054 3.954 1.00 93.31 96 CYS A N 1
ATOM 765 C CA . CYS A 1 96 ? -19.183 -0.586 4.391 1.00 93.31 96 CYS A CA 1
ATOM 766 C C . CYS A 1 96 ? -19.815 -1.461 3.294 1.00 93.31 96 CYS A C 1
ATOM 768 O O . CYS A 1 96 ? -20.053 -0.952 2.196 1.00 93.31 96 CYS A O 1
ATOM 770 N N . PRO A 1 97 ? -20.163 -2.733 3.570 1.00 92.19 97 PRO A N 1
ATOM 771 C CA . PRO A 1 97 ? -20.801 -3.591 2.571 1.00 92.19 97 PRO A CA 1
ATOM 772 C C . PRO A 1 97 ? -22.188 -3.074 2.172 1.00 92.19 97 PRO A C 1
ATOM 774 O O . PRO A 1 97 ? -22.617 -3.259 1.036 1.00 92.19 97 PRO A O 1
ATOM 777 N N . ASN A 1 98 ? -22.876 -2.355 3.063 1.00 92.38 98 ASN A N 1
ATOM 778 C CA . ASN A 1 98 ? -24.191 -1.798 2.769 1.00 92.38 98 ASN A CA 1
ATOM 779 C C . ASN A 1 98 ? -24.103 -0.545 1.875 1.00 92.38 98 ASN A C 1
ATOM 781 O O . ASN A 1 98 ? -24.655 -0.533 0.772 1.00 92.38 98 ASN A O 1
ATOM 785 N N . CYS A 1 99 ? -23.370 0.489 2.319 1.00 92.25 99 CYS A N 1
ATOM 786 C CA . CYS A 1 99 ? -23.371 1.822 1.693 1.00 92.25 99 CYS A CA 1
ATOM 787 C C . CYS A 1 99 ? -22.056 2.247 1.006 1.00 92.25 99 CYS A C 1
ATOM 789 O O . CYS A 1 99 ? -21.987 3.362 0.489 1.00 92.25 99 CYS A O 1
ATOM 791 N N . ALA A 1 100 ? -21.027 1.392 1.002 1.00 92.38 100 ALA A N 1
ATOM 792 C CA . ALA A 1 100 ? -19.706 1.596 0.384 1.00 92.38 100 ALA A CA 1
ATOM 793 C C . ALA A 1 100 ? -18.867 2.785 0.904 1.00 92.38 100 ALA A C 1
ATOM 795 O O . ALA A 1 100 ? -17.816 3.098 0.334 1.00 92.38 100 ALA A O 1
ATOM 796 N N . GLU A 1 101 ? -19.300 3.435 1.986 1.00 91.94 101 GLU A N 1
ATOM 797 C CA . GLU A 1 101 ? -18.536 4.479 2.675 1.00 91.94 101 GLU A CA 1
ATOM 798 C C . GLU A 1 101 ? -17.274 3.927 3.352 1.00 91.94 101 GLU A C 1
ATOM 800 O O . GLU A 1 101 ? -17.277 2.764 3.769 1.00 91.94 101 GLU A O 1
ATOM 805 N N . PRO A 1 102 ? -16.216 4.748 3.512 1.00 92.94 102 PRO A N 1
ATOM 806 C CA . PRO A 1 102 ? -15.052 4.354 4.287 1.00 92.94 102 PRO A CA 1
ATOM 807 C C . PRO A 1 102 ? -15.421 4.184 5.760 1.00 92.94 102 PRO A C 1
ATOM 809 O O . PRO A 1 102 ? -16.341 4.830 6.282 1.00 92.94 102 PRO A O 1
ATOM 812 N N . LEU A 1 103 ? -14.645 3.354 6.448 1.00 91.56 103 LEU A N 1
ATOM 813 C CA . LEU A 1 103 ? -14.708 3.246 7.896 1.00 91.56 103 LEU A CA 1
ATOM 814 C C . LEU A 1 103 ? -14.235 4.568 8.515 1.00 91.56 103 LEU A C 1
ATOM 816 O O . LEU A 1 103 ? -13.056 4.913 8.443 1.00 91.56 103 LEU A O 1
ATOM 820 N N . TYR A 1 104 ? -15.168 5.308 9.118 1.00 88.50 104 TYR A N 1
ATOM 821 C CA . TYR A 1 104 ? -14.901 6.596 9.758 1.00 88.50 104 TYR A CA 1
ATOM 822 C C . TYR A 1 104 ? -15.307 6.574 11.235 1.00 88.50 104 TYR A C 1
ATOM 824 O O . TYR A 1 104 ? -16.362 7.059 11.630 1.00 88.50 104 TYR A O 1
ATOM 832 N N . ILE A 1 105 ? -14.455 5.953 12.044 1.00 76.81 105 ILE A N 1
ATOM 833 C CA . ILE A 1 105 ? -14.761 5.557 13.426 1.00 76.81 105 ILE A CA 1
ATOM 834 C C . ILE A 1 105 ? -14.967 6.767 14.335 1.00 76.81 105 ILE A C 1
ATOM 836 O O . ILE A 1 105 ? -15.870 6.763 15.160 1.00 76.81 105 ILE A O 1
ATOM 840 N N . LEU A 1 106 ? -14.183 7.833 14.147 1.00 78.81 106 LEU A N 1
ATOM 841 C CA . LEU A 1 106 ? -14.310 9.060 14.943 1.00 78.81 106 LEU A CA 1
ATOM 842 C C . LEU A 1 106 ? -15.676 9.750 14.772 1.00 78.81 106 LEU A C 1
ATOM 844 O O . LEU A 1 106 ? -16.076 10.529 15.630 1.00 78.81 106 LEU A O 1
ATOM 848 N N . HIS A 1 107 ? -16.390 9.450 13.683 1.00 78.19 107 HIS A N 1
ATOM 849 C CA . HIS A 1 107 ? -17.745 9.935 13.409 1.00 78.19 107 HIS A CA 1
ATOM 850 C C . HIS A 1 107 ? -18.830 8.875 13.644 1.00 78.19 107 HIS A C 1
ATOM 852 O O . HIS A 1 107 ? -20.011 9.154 13.429 1.00 78.19 107 HIS A O 1
ATOM 858 N N . ALA A 1 108 ? -18.463 7.661 14.062 1.00 71.94 108 ALA A N 1
ATOM 859 C CA . ALA A 1 108 ? -19.438 6.659 14.469 1.00 71.94 108 ALA A CA 1
ATOM 860 C C . ALA A 1 108 ? -20.123 7.091 15.779 1.00 71.94 108 ALA A C 1
ATOM 862 O O . ALA A 1 108 ? -19.564 7.839 16.584 1.00 71.94 108 ALA A O 1
ATOM 863 N N . GLN A 1 109 ? -21.364 6.648 15.987 1.00 66.62 109 GLN A N 1
ATOM 864 C CA . GLN A 1 109 ? -22.139 7.026 17.168 1.00 66.62 109 GLN A CA 1
ATOM 865 C C . GLN A 1 109 ? -21.458 6.510 18.445 1.00 66.62 109 GLN A C 1
ATOM 867 O O . GLN A 1 109 ? -21.255 5.312 18.605 1.00 66.62 109 GLN A O 1
ATOM 872 N N . ARG A 1 110 ? -21.138 7.418 19.376 1.00 61.50 110 ARG A N 1
ATOM 873 C CA . ARG A 1 110 ? -20.343 7.129 20.590 1.00 61.50 110 ARG A CA 1
ATOM 874 C C . ARG A 1 110 ? -21.015 6.171 21.589 1.00 61.50 110 ARG A C 1
ATOM 876 O O . ARG A 1 110 ? -20.348 5.724 22.511 1.00 61.50 110 ARG A O 1
ATOM 883 N N . ASN A 1 111 ? -22.295 5.845 21.389 1.00 61.91 111 ASN A N 1
ATOM 884 C CA . ASN A 1 111 ? -23.110 5.048 22.314 1.00 61.91 111 ASN A CA 1
ATOM 885 C C . ASN A 1 111 ? -23.603 3.719 21.713 1.00 61.91 111 ASN A C 1
ATOM 887 O O . ASN A 1 111 ? -24.483 3.082 22.288 1.00 61.91 111 ASN A O 1
ATOM 891 N N . SER A 1 112 ? -23.101 3.299 20.548 1.00 64.25 112 SER A N 1
ATOM 892 C CA . SER A 1 112 ? -23.434 1.977 20.006 1.00 64.25 112 SER A CA 1
ATOM 893 C C . SER A 1 112 ? -22.469 0.922 20.535 1.00 64.25 112 SER A C 1
ATOM 895 O O . SER A 1 112 ? -21.258 1.102 20.425 1.00 64.25 112 SER A O 1
ATOM 897 N N . SER A 1 113 ? -22.993 -0.194 21.044 1.00 73.69 113 SER A N 1
ATOM 898 C CA . SER A 1 113 ? -22.192 -1.404 21.221 1.00 73.69 113 SER A CA 1
ATOM 899 C C . SER A 1 113 ? -21.676 -1.888 19.857 1.00 73.69 113 SER A C 1
ATOM 901 O O . SER A 1 113 ? -22.417 -1.904 18.866 1.00 73.69 113 SER A O 1
ATOM 903 N N . GLY A 1 114 ? -20.391 -2.246 19.807 1.00 83.69 114 GLY A N 1
ATOM 904 C CA . GLY A 1 114 ? -19.719 -2.744 18.606 1.00 83.69 114 GLY A CA 1
ATOM 905 C C . GLY A 1 114 ? -19.211 -1.663 17.643 1.00 83.69 114 GLY A C 1
ATOM 906 O O . GLY A 1 114 ? -19.277 -0.459 17.895 1.00 83.69 114 GLY A O 1
ATOM 907 N N . VAL A 1 115 ? -18.678 -2.112 16.503 1.00 89.88 115 VAL A N 1
ATOM 908 C CA . VAL A 1 115 ? -18.125 -1.240 15.458 1.00 89.88 115 VAL A CA 1
ATOM 909 C C . VAL A 1 115 ? -19.167 -1.077 14.355 1.00 89.88 115 VAL A C 1
ATOM 911 O O . VAL A 1 115 ? -19.505 -2.038 13.664 1.00 89.88 115 VAL A O 1
ATOM 914 N N . ARG A 1 116 ? -19.660 0.150 14.149 1.00 91.56 116 ARG A N 1
ATOM 915 C CA . ARG A 1 116 ? -20.738 0.434 13.187 1.00 91.56 116 ARG A CA 1
ATOM 916 C C . ARG A 1 116 ? -20.361 1.471 12.141 1.00 91.56 116 ARG A C 1
ATOM 918 O O . ARG A 1 116 ? -19.504 2.332 12.344 1.00 91.56 116 ARG A O 1
ATOM 925 N N . CYS A 1 117 ? -21.017 1.399 10.988 1.00 91.50 117 CYS A N 1
ATOM 926 C CA . CYS A 1 117 ? -20.862 2.383 9.926 1.00 91.50 117 CYS A CA 1
ATOM 927 C C . CYS A 1 117 ? -21.426 3.744 10.352 1.00 91.50 117 CYS A C 1
ATOM 929 O O . CYS A 1 117 ? -22.601 3.855 10.681 1.00 91.50 117 CYS A O 1
ATOM 931 N N . TRP A 1 118 ? -20.625 4.803 10.234 1.00 90.31 118 TRP A N 1
ATOM 932 C CA . TRP A 1 118 ? -21.032 6.169 10.581 1.00 90.31 118 TRP A CA 1
ATOM 933 C C . TRP A 1 118 ? -22.234 6.698 9.771 1.00 90.31 118 TRP A C 1
ATOM 935 O O . TRP A 1 118 ? -22.974 7.541 10.265 1.00 90.31 118 TRP A O 1
ATOM 945 N N . LYS A 1 119 ? -22.432 6.224 8.529 1.00 91.62 119 LYS A N 1
ATOM 946 C CA . LYS A 1 119 ? -23.487 6.724 7.625 1.00 91.62 119 LYS A CA 1
ATOM 947 C C . LYS A 1 119 ? -24.785 5.927 7.694 1.00 91.62 119 LYS A C 1
ATOM 949 O O . LYS A 1 119 ? -25.856 6.515 7.642 1.00 91.62 119 LYS A O 1
ATOM 954 N N . CYS A 1 120 ? -24.697 4.597 7.705 1.00 91.88 120 CYS A N 1
ATOM 955 C CA . CYS A 1 120 ? -25.876 3.722 7.618 1.00 91.88 120 CYS A CA 1
ATOM 956 C C . CYS A 1 120 ? -26.083 2.838 8.852 1.00 91.88 120 CYS A C 1
ATOM 958 O O . CYS A 1 120 ? -26.964 1.985 8.835 1.00 91.88 120 CYS A O 1
ATOM 960 N N . SER A 1 121 ? -25.250 2.994 9.883 1.00 91.50 121 SER A N 1
ATOM 961 C CA . SER A 1 121 ? -25.306 2.241 11.142 1.00 91.50 121 SER A CA 1
ATOM 962 C C . SER A 1 121 ? -25.176 0.720 11.015 1.00 91.50 121 SER A C 1
ATOM 964 O O . SER A 1 121 ? -25.383 0.017 11.998 1.00 91.50 121 SER A O 1
ATOM 966 N N . PHE A 1 122 ? -24.798 0.207 9.837 1.00 92.38 122 PHE A N 1
ATOM 967 C CA . PHE A 1 122 ? -24.522 -1.213 9.623 1.00 92.38 122 PHE A CA 1
ATOM 968 C C . PHE A 1 122 ? -23.450 -1.708 10.600 1.00 92.38 122 PHE A C 1
ATOM 970 O O . PHE A 1 122 ? -22.397 -1.075 10.720 1.00 92.38 122 PHE A O 1
ATOM 977 N N . ASP A 1 123 ? -23.726 -2.826 11.269 1.00 92.31 123 ASP A N 1
ATOM 978 C CA . ASP A 1 123 ? -22.800 -3.474 12.192 1.00 92.31 123 ASP A CA 1
ATOM 979 C C . ASP A 1 123 ? -21.785 -4.314 11.419 1.00 92.31 123 ASP A C 1
ATOM 981 O O . ASP A 1 123 ? -22.145 -5.247 10.701 1.00 92.31 123 ASP A O 1
ATOM 985 N N . TYR A 1 124 ? -20.507 -3.968 11.544 1.00 93.06 124 TYR A N 1
ATOM 986 C CA . TYR A 1 124 ? -19.453 -4.629 10.789 1.00 93.06 124 TYR A CA 1
ATOM 987 C C . TYR A 1 124 ? -19.195 -6.080 11.217 1.00 93.06 124 TYR A C 1
ATOM 989 O O . TYR A 1 124 ? -18.611 -6.821 10.429 1.00 93.06 124 TYR A O 1
ATOM 997 N N . SER A 1 125 ? -19.639 -6.495 12.408 1.00 93.19 125 SER A N 1
ATOM 998 C CA . SER A 1 125 ? -19.591 -7.904 12.836 1.00 93.19 125 SER A CA 1
ATOM 999 C C . SER A 1 125 ? -20.501 -8.807 11.991 1.00 93.19 125 SER A C 1
ATOM 1001 O O . SER A 1 125 ? -20.233 -9.993 11.844 1.00 93.19 125 SER A O 1
ATOM 1003 N N . HIS A 1 126 ? -21.535 -8.239 11.361 1.00 92.94 126 HIS A N 1
ATOM 1004 C CA . HIS A 1 126 ? -22.443 -8.947 10.455 1.00 92.94 126 HIS A CA 1
ATOM 1005 C C . HIS A 1 126 ? -22.037 -8.842 8.978 1.00 92.94 126 HIS A C 1
ATOM 1007 O O . HIS A 1 126 ? -22.796 -9.254 8.098 1.00 92.94 126 HIS A O 1
ATOM 1013 N N . ALA A 1 127 ? -20.882 -8.247 8.664 1.00 92.88 127 ALA A N 1
ATOM 1014 C CA . ALA A 1 127 ? -20.391 -8.255 7.292 1.00 92.88 127 ALA A CA 1
ATOM 1015 C C . ALA A 1 127 ? -20.000 -9.682 6.880 1.00 92.88 127 ALA A C 1
ATOM 1017 O O . ALA A 1 127 ? -19.415 -10.428 7.663 1.00 92.88 127 ALA A O 1
ATOM 1018 N N . GLU A 1 128 ? -20.284 -10.038 5.627 1.00 90.81 128 GLU A N 1
ATOM 1019 C CA . GLU A 1 128 ? -19.801 -11.291 5.050 1.00 90.81 128 GLU A CA 1
ATOM 1020 C C . GLU A 1 128 ? -18.274 -11.380 5.162 1.00 90.81 128 GLU A C 1
ATOM 1022 O O . GLU A 1 128 ? -17.559 -10.379 5.025 1.00 90.81 128 GLU A O 1
ATOM 1027 N N . GLN A 1 129 ? -17.771 -12.591 5.406 1.00 89.81 129 GLN A N 1
ATOM 1028 C CA . GLN A 1 129 ? -16.334 -12.819 5.434 1.00 89.81 129 GLN A CA 1
ATOM 1029 C C . GLN A 1 129 ? -15.704 -12.471 4.080 1.00 89.81 129 GLN A C 1
ATOM 1031 O O . GLN A 1 129 ? -16.287 -12.701 3.018 1.00 89.81 129 GLN A O 1
ATOM 1036 N N . GLY A 1 130 ? -14.487 -11.931 4.123 1.00 85.12 130 GLY A N 1
ATOM 1037 C CA . GLY A 1 130 ? -13.708 -11.698 2.914 1.00 85.12 130 GLY A CA 1
ATOM 1038 C C . GLY A 1 130 ? -13.330 -13.002 2.208 1.00 85.12 130 GLY A C 1
ATOM 1039 O O . GLY A 1 130 ? -13.444 -14.097 2.753 1.00 85.12 130 GLY A O 1
ATOM 1040 N N . GLU A 1 131 ? -12.819 -12.869 0.986 1.00 90.56 131 GLU A N 1
ATOM 1041 C CA . GLU A 1 131 ? -12.217 -13.976 0.237 1.00 90.56 131 GLU A CA 1
ATOM 1042 C C . GLU A 1 131 ? -11.134 -14.680 1.073 1.00 90.56 131 GLU A C 1
ATOM 1044 O O . GLU A 1 131 ? -10.273 -14.005 1.643 1.00 90.56 131 GLU A O 1
ATOM 1049 N N . VAL A 1 132 ? -11.166 -16.017 1.125 1.00 91.69 132 VAL A N 1
ATOM 1050 C CA . VAL A 1 132 ? -10.106 -16.839 1.732 1.00 91.69 132 VAL A CA 1
ATOM 1051 C C . VAL A 1 132 ? -8.850 -16.753 0.872 1.00 91.69 132 VAL A C 1
ATOM 1053 O O . VAL A 1 132 ? -8.915 -16.896 -0.348 1.00 91.69 132 VAL A O 1
ATOM 1056 N N . LEU A 1 133 ? -7.704 -16.514 1.504 1.00 92.62 133 LEU A N 1
ATOM 1057 C CA . LEU A 1 133 ? -6.460 -16.202 0.807 1.00 92.62 133 LEU A CA 1
ATOM 1058 C C . LEU A 1 133 ? -5.444 -17.342 0.871 1.00 92.62 133 LEU A C 1
ATOM 1060 O O . LEU A 1 133 ? -5.443 -18.170 1.778 1.00 92.62 133 LEU A O 1
ATOM 1064 N N . ASP A 1 134 ? -4.555 -17.361 -0.121 1.00 89.75 134 ASP A N 1
ATOM 1065 C CA . ASP A 1 134 ? -3.475 -18.336 -0.229 1.00 89.75 134 ASP A CA 1
ATOM 1066 C C . ASP A 1 134 ? -2.358 -18.114 0.813 1.00 89.75 134 ASP A C 1
ATOM 1068 O O . ASP A 1 134 ? -2.145 -17.018 1.339 1.00 89.75 134 ASP A O 1
ATOM 1072 N N . LEU A 1 135 ? -1.569 -19.164 1.065 1.00 89.25 135 LEU A N 1
ATOM 1073 C CA . LEU A 1 135 ? -0.406 -19.100 1.959 1.00 89.25 135 LEU A CA 1
ATOM 1074 C C . LEU A 1 135 ? 0.647 -18.084 1.495 1.00 89.25 135 LEU A C 1
ATOM 1076 O O . LEU A 1 135 ? 1.366 -17.519 2.320 1.00 89.25 135 LEU A O 1
ATOM 1080 N N . GLN A 1 136 ? 0.755 -17.841 0.185 1.00 86.31 136 GLN A N 1
ATOM 1081 C CA . GLN A 1 136 ? 1.714 -16.879 -0.360 1.00 86.31 136 GLN A CA 1
ATOM 1082 C C . GLN A 1 136 ? 1.431 -15.464 0.153 1.00 86.31 136 GLN A C 1
ATOM 1084 O O . GLN A 1 136 ? 2.367 -14.745 0.499 1.00 86.31 136 GLN A O 1
ATOM 1089 N N . THR A 1 137 ? 0.157 -15.084 0.262 1.00 89.69 137 THR A N 1
ATOM 1090 C CA . THR A 1 137 ? -0.256 -13.799 0.836 1.00 89.69 137 THR A CA 1
ATOM 1091 C C . THR A 1 137 ? 0.259 -13.635 2.261 1.00 89.69 137 THR A C 1
ATOM 1093 O O . THR A 1 137 ? 0.849 -12.605 2.583 1.00 89.69 137 THR A O 1
ATOM 1096 N N . PHE A 1 138 ? 0.087 -14.654 3.104 1.00 93.81 138 PHE A N 1
ATOM 1097 C CA . PHE A 1 138 ? 0.513 -14.595 4.504 1.00 93.81 138 PHE A CA 1
ATOM 1098 C C . PHE A 1 138 ? 2.030 -14.619 4.659 1.00 93.81 138 PHE A C 1
ATOM 1100 O O . PHE A 1 138 ? 2.554 -13.914 5.514 1.00 93.81 138 PHE A O 1
ATOM 1107 N N . ARG A 1 139 ? 2.758 -15.336 3.792 1.00 92.06 139 ARG A N 1
ATOM 1108 C CA . ARG A 1 139 ? 4.230 -15.263 3.756 1.00 92.06 139 ARG A CA 1
ATOM 1109 C C . ARG A 1 139 ? 4.712 -13.846 3.453 1.00 92.06 139 ARG A C 1
ATOM 1111 O O . ARG A 1 139 ? 5.603 -13.344 4.127 1.00 92.06 139 ARG A O 1
ATOM 1118 N N . GLN A 1 140 ? 4.102 -13.190 2.468 1.00 90.62 140 GLN A N 1
ATOM 1119 C CA . GLN A 1 140 ? 4.472 -11.830 2.070 1.00 90.62 140 GLN A CA 1
ATOM 1120 C C . GLN A 1 140 ? 4.128 -10.803 3.147 1.00 90.62 140 GLN A C 1
ATOM 1122 O O . GLN A 1 140 ? 4.967 -9.978 3.498 1.00 90.62 140 GLN A O 1
ATOM 1127 N N . GLN A 1 141 ? 2.913 -10.864 3.692 1.00 95.50 141 GLN A N 1
ATOM 1128 C CA . GLN A 1 141 ? 2.499 -9.980 4.778 1.00 95.50 141 GLN A CA 1
ATOM 1129 C C . GLN A 1 141 ? 3.351 -10.202 6.036 1.00 95.50 141 GLN A C 1
ATOM 1131 O O . GLN A 1 141 ? 3.838 -9.236 6.619 1.00 95.50 141 GLN A O 1
ATOM 1136 N N . GLY A 1 142 ? 3.601 -11.463 6.400 1.00 96.38 142 GLY A N 1
ATOM 1137 C CA . GLY A 1 142 ? 4.447 -11.846 7.528 1.00 96.38 142 GLY A CA 1
ATOM 1138 C C . GLY A 1 142 ? 5.889 -11.363 7.378 1.00 96.38 142 GLY A C 1
ATOM 1139 O O . GLY A 1 142 ? 6.453 -10.847 8.338 1.00 96.38 142 GLY A O 1
ATOM 1140 N N . HIS A 1 143 ? 6.463 -11.433 6.171 1.00 96.12 143 HIS A N 1
ATOM 1141 C CA . HIS A 1 143 ? 7.781 -10.854 5.880 1.00 96.12 143 HIS A CA 1
ATOM 1142 C C . HIS A 1 143 ? 7.813 -9.346 6.142 1.00 96.12 143 HIS A C 1
ATOM 1144 O O . HIS A 1 143 ? 8.683 -8.863 6.859 1.00 96.12 143 HIS A O 1
ATOM 1150 N N . LEU A 1 144 ? 6.833 -8.592 5.633 1.00 97.25 144 LEU A N 1
ATOM 1151 C CA . LEU A 1 144 ? 6.769 -7.143 5.862 1.00 97.25 144 LEU A CA 1
ATOM 1152 C C . LEU A 1 144 ? 6.564 -6.798 7.343 1.00 97.25 144 LEU A C 1
ATOM 1154 O O . LEU A 1 144 ? 7.186 -5.862 7.842 1.00 97.25 144 LEU A O 1
ATOM 1158 N N . LYS A 1 145 ? 5.743 -7.569 8.065 1.00 97.19 145 LYS A N 1
ATOM 1159 C CA . LYS A 1 145 ? 5.601 -7.425 9.521 1.00 97.19 145 LYS A CA 1
ATOM 1160 C C . LYS A 1 145 ? 6.914 -7.684 10.247 1.00 97.19 145 LYS A C 1
ATOM 1162 O O . LYS A 1 145 ? 7.249 -6.921 11.145 1.00 97.19 145 LYS A O 1
ATOM 1167 N N . LYS A 1 146 ? 7.661 -8.716 9.847 1.00 97.62 146 LYS A N 1
ATOM 1168 C CA . LYS A 1 146 ? 8.975 -9.031 10.414 1.00 97.62 146 LYS A CA 1
ATOM 1169 C C . LYS A 1 146 ? 9.955 -7.875 10.203 1.00 97.62 146 LYS A C 1
ATOM 1171 O O . LYS A 1 146 ? 10.538 -7.411 11.172 1.00 97.62 146 LYS A O 1
ATOM 1176 N N . VAL A 1 147 ? 10.045 -7.342 8.981 1.00 97.94 147 VAL A N 1
ATOM 1177 C CA . VAL A 1 147 ? 10.885 -6.167 8.677 1.00 97.94 147 VAL A CA 1
ATOM 1178 C C . VAL A 1 147 ? 10.510 -4.965 9.548 1.00 97.94 147 VAL A C 1
ATOM 1180 O O . VAL A 1 147 ? 11.387 -4.270 10.055 1.00 97.94 147 VAL A O 1
ATOM 1183 N N . LEU A 1 148 ? 9.212 -4.718 9.748 1.00 97.19 148 LEU A N 1
ATOM 1184 C CA . LEU A 1 148 ? 8.744 -3.629 10.604 1.00 97.19 148 LEU A CA 1
ATOM 1185 C C . LEU A 1 148 ? 9.063 -3.864 12.088 1.00 97.19 148 LEU A C 1
ATOM 1187 O O . LEU A 1 148 ? 9.422 -2.917 12.777 1.00 97.19 148 LEU A O 1
ATOM 1191 N N . ALA A 1 149 ? 8.921 -5.097 12.575 1.00 96.00 149 ALA A N 1
ATOM 1192 C CA . ALA A 1 149 ? 9.158 -5.448 13.972 1.00 96.00 149 ALA A CA 1
ATOM 1193 C C . ALA A 1 149 ? 10.650 -5.452 14.338 1.00 96.00 149 ALA A C 1
ATOM 1195 O O . ALA A 1 149 ? 11.009 -5.024 15.430 1.00 96.00 149 ALA A O 1
ATOM 1196 N N . GLU A 1 150 ? 11.508 -5.924 13.434 1.00 96.88 150 GLU A N 1
ATOM 1197 C CA . GLU A 1 150 ? 12.958 -6.006 13.651 1.00 96.88 150 GLU A CA 1
ATOM 1198 C C . GLU A 1 150 ? 13.683 -4.702 13.292 1.00 96.88 150 GLU A C 1
ATOM 1200 O O . GLU A 1 150 ? 14.768 -4.438 13.797 1.00 96.88 150 GLU A O 1
ATOM 1205 N N . GLY A 1 151 ? 13.090 -3.867 12.435 1.00 97.44 151 GLY A N 1
ATOM 1206 C CA . GLY A 1 151 ? 13.668 -2.590 12.014 1.00 97.44 151 GLY A CA 1
ATOM 1207 C C . GLY A 1 151 ? 14.675 -2.687 10.866 1.00 97.44 151 GLY A C 1
ATOM 1208 O O . GLY A 1 151 ? 15.255 -1.674 10.470 1.00 97.44 151 GLY A O 1
ATOM 1209 N N . TRP A 1 152 ? 14.838 -3.864 10.263 1.00 97.56 152 TRP A N 1
ATOM 1210 C CA . TRP A 1 152 ? 15.671 -4.085 9.081 1.00 97.56 152 TRP A CA 1
ATOM 1211 C C . TRP A 1 152 ? 15.059 -5.114 8.130 1.00 97.56 152 TRP A C 1
ATOM 1213 O O . TRP A 1 152 ? 14.290 -5.985 8.528 1.00 97.56 152 TRP A O 1
ATOM 1223 N N . GLY A 1 153 ? 15.410 -5.014 6.850 1.00 96.88 153 GLY A N 1
ATOM 1224 C CA . GLY A 1 153 ? 15.024 -5.970 5.816 1.00 96.88 153 GLY A CA 1
ATOM 1225 C C . GLY A 1 153 ? 16.159 -6.221 4.833 1.00 96.88 153 GLY A C 1
ATOM 1226 O O . GLY A 1 153 ? 17.014 -5.363 4.629 1.00 96.88 153 GLY A O 1
ATOM 1227 N N . GLU A 1 154 ? 16.169 -7.402 4.227 1.00 96.75 154 GLU A N 1
ATOM 1228 C CA . GLU A 1 154 ? 17.148 -7.785 3.208 1.00 96.75 154 GLU A CA 1
ATOM 1229 C C . GLU A 1 154 ? 16.799 -7.165 1.845 1.00 96.75 154 GLU A C 1
ATOM 1231 O O . GLU A 1 154 ? 15.645 -7.193 1.418 1.00 96.75 154 GLU A O 1
ATOM 1236 N N . LEU A 1 155 ? 17.792 -6.596 1.159 1.00 96.69 155 LEU A N 1
ATOM 1237 C CA . LEU A 1 155 ? 17.653 -5.916 -0.128 1.00 96.69 155 LEU A CA 1
ATOM 1238 C C . LEU A 1 155 ? 18.719 -6.396 -1.126 1.00 96.69 155 LEU A C 1
ATOM 1240 O O . LEU A 1 155 ? 19.550 -5.612 -1.589 1.00 96.69 155 LEU A O 1
ATOM 1244 N N . GLY A 1 156 ? 18.679 -7.689 -1.459 1.00 94.12 156 GLY A N 1
ATOM 1245 C CA . GLY A 1 156 ? 19.548 -8.316 -2.463 1.00 94.12 156 GLY A CA 1
ATOM 1246 C C . GLY A 1 156 ? 21.026 -7.951 -2.289 1.00 94.12 156 GLY A C 1
ATOM 1247 O O . GLY A 1 156 ? 21.573 -8.096 -1.197 1.00 94.12 156 GLY A O 1
ATOM 1248 N N . GLU A 1 157 ? 21.659 -7.416 -3.337 1.00 92.56 157 GLU A N 1
ATOM 1249 C CA . GLU A 1 157 ? 23.088 -7.046 -3.338 1.00 92.56 157 GLU A CA 1
ATOM 1250 C C . GLU A 1 157 ? 23.475 -6.016 -2.257 1.00 92.56 157 GLU A C 1
ATOM 1252 O O . GLU A 1 157 ? 24.642 -5.924 -1.880 1.00 92.56 157 GLU A O 1
ATOM 1257 N N . TYR A 1 158 ? 22.514 -5.248 -1.732 1.00 93.75 158 TYR A N 1
ATOM 1258 C CA . TYR A 1 158 ? 22.751 -4.242 -0.690 1.00 93.75 158 TYR A CA 1
ATOM 1259 C C . TYR A 1 158 ? 22.666 -4.820 0.734 1.00 93.75 158 TYR A C 1
ATOM 1261 O O . TYR A 1 158 ? 22.877 -4.087 1.701 1.00 93.75 158 TYR A O 1
ATOM 1269 N N . GLY A 1 159 ? 22.363 -6.115 0.885 1.00 95.31 159 GLY A N 1
ATOM 1270 C CA . GLY A 1 159 ? 22.294 -6.793 2.178 1.00 95.31 159 GLY A CA 1
ATOM 1271 C C . GLY A 1 159 ? 21.179 -6.260 3.081 1.00 95.31 159 GLY A C 1
ATOM 1272 O O . GLY A 1 159 ? 20.079 -5.957 2.621 1.00 95.31 159 GLY A O 1
ATOM 1273 N N . HIS A 1 160 ? 21.444 -6.165 4.385 1.00 96.56 160 HIS A N 1
ATOM 1274 C CA . HIS A 1 160 ? 20.466 -5.675 5.357 1.00 96.56 160 HIS A CA 1
ATOM 1275 C C . HIS A 1 160 ? 20.407 -4.148 5.346 1.00 96.56 160 HIS A C 1
ATOM 1277 O O . HIS A 1 160 ? 21.406 -3.468 5.575 1.00 96.56 160 HIS A O 1
ATOM 1283 N N . VAL A 1 161 ? 19.209 -3.608 5.139 1.00 97.50 161 VAL A N 1
ATOM 1284 C CA . VAL A 1 161 ? 18.938 -2.172 5.174 1.00 97.50 161 VAL A CA 1
ATOM 1285 C C . VAL A 1 161 ? 17.917 -1.840 6.250 1.00 97.50 161 VAL A C 1
ATOM 1287 O O . VAL A 1 161 ? 17.043 -2.642 6.571 1.00 97.50 161 VAL A O 1
ATOM 1290 N N . HIS A 1 162 ? 17.990 -0.621 6.780 1.00 97.75 162 HIS A N 1
ATOM 1291 C CA . HIS A 1 162 ? 17.016 -0.127 7.750 1.00 97.75 162 HIS A CA 1
ATOM 1292 C C . HIS A 1 162 ? 15.582 -0.152 7.186 1.00 97.75 162 HIS A C 1
ATOM 1294 O O . HIS A 1 162 ? 15.368 0.167 6.010 1.00 97.75 162 HIS A O 1
ATOM 1300 N N . ALA A 1 163 ? 14.590 -0.462 8.026 1.00 97.50 163 ALA A N 1
ATOM 1301 C CA . ALA A 1 163 ? 13.183 -0.606 7.637 1.00 97.50 163 ALA A CA 1
ATOM 1302 C C . ALA A 1 163 ? 12.652 0.623 6.884 1.00 97.50 163 ALA A C 1
ATOM 1304 O O . ALA A 1 163 ? 11.980 0.478 5.861 1.00 97.50 163 ALA A O 1
ATOM 1305 N N . LEU A 1 164 ? 13.041 1.832 7.304 1.00 95.88 164 LEU A N 1
ATOM 1306 C CA . LEU A 1 164 ? 12.624 3.070 6.643 1.00 95.88 164 LEU A CA 1
ATOM 1307 C C . LEU A 1 164 ? 13.047 3.111 5.164 1.00 95.88 164 LEU A C 1
ATOM 1309 O O . LEU A 1 164 ? 12.271 3.512 4.294 1.00 95.88 164 LEU A O 1
ATOM 1313 N N . LEU A 1 165 ? 14.273 2.667 4.865 1.00 96.19 165 LEU A N 1
ATOM 1314 C CA . LEU A 1 165 ? 14.782 2.575 3.498 1.00 96.19 165 LEU A CA 1
ATOM 1315 C C . LEU A 1 165 ? 14.049 1.473 2.725 1.00 96.19 165 LEU A C 1
ATOM 1317 O O . LEU A 1 165 ? 13.592 1.715 1.604 1.00 96.19 165 LEU A O 1
ATOM 1321 N N . TYR A 1 166 ? 13.883 0.303 3.344 1.00 97.75 166 TYR A N 1
ATOM 1322 C CA . TYR A 1 166 ? 13.181 -0.837 2.757 1.00 97.75 166 TYR A CA 1
ATOM 1323 C C . TYR A 1 166 ? 11.752 -0.466 2.328 1.00 97.75 166 TYR A C 1
ATOM 1325 O O . TYR A 1 166 ? 11.386 -0.598 1.157 1.00 97.75 166 TYR A O 1
ATOM 1333 N N . PHE A 1 167 ? 10.950 0.085 3.244 1.00 97.06 167 PHE A N 1
ATOM 1334 C CA . PHE A 1 167 ? 9.565 0.473 2.978 1.00 97.06 167 PHE A CA 1
ATOM 1335 C C . PHE A 1 167 ? 9.449 1.635 1.993 1.00 97.06 167 PHE A C 1
ATOM 1337 O O . PHE A 1 167 ? 8.476 1.693 1.229 1.00 97.06 167 PHE A O 1
ATOM 1344 N N . ARG A 1 168 ? 10.436 2.539 1.956 1.00 95.38 168 ARG A N 1
ATOM 1345 C CA . ARG A 1 168 ? 10.492 3.608 0.954 1.00 95.38 168 ARG A CA 1
ATOM 1346 C C . ARG A 1 168 ? 10.710 3.038 -0.444 1.00 95.38 168 ARG A C 1
ATOM 1348 O O . ARG A 1 168 ? 9.938 3.382 -1.340 1.00 95.38 168 ARG A O 1
ATOM 1355 N N . ILE A 1 169 ? 11.666 2.126 -0.624 1.00 96.88 169 ILE A N 1
ATOM 1356 C CA . ILE A 1 169 ? 11.909 1.441 -1.905 1.00 96.88 169 ILE A CA 1
ATOM 1357 C C . ILE A 1 169 ? 10.691 0.613 -2.320 1.00 96.88 169 ILE A C 1
ATOM 1359 O O . ILE A 1 169 ? 10.202 0.778 -3.442 1.00 96.88 169 ILE A O 1
ATOM 1363 N N . LEU A 1 170 ? 10.120 -0.173 -1.401 1.00 97.06 170 LEU A N 1
ATOM 1364 C CA . LEU A 1 170 ? 8.886 -0.922 -1.646 1.00 97.06 170 LEU A CA 1
ATOM 1365 C C . LEU A 1 170 ? 7.760 0.004 -2.116 1.00 97.06 170 LEU A C 1
ATOM 1367 O O . LEU A 1 170 ? 7.067 -0.312 -3.080 1.00 97.06 170 LEU A O 1
ATOM 1371 N N . SER A 1 171 ? 7.599 1.179 -1.495 1.00 94.62 171 SER A N 1
ATOM 1372 C CA . SER A 1 171 ? 6.569 2.145 -1.894 1.00 94.62 171 SER A CA 1
ATOM 1373 C C . SER A 1 171 ? 6.794 2.704 -3.304 1.00 94.62 171 SER A C 1
ATOM 1375 O O . SER A 1 171 ? 5.829 2.917 -4.040 1.00 94.62 171 SER A O 1
ATOM 1377 N N . MET A 1 172 ? 8.050 2.901 -3.718 1.00 94.50 172 MET A N 1
ATOM 1378 C CA . MET A 1 172 ? 8.388 3.351 -5.069 1.00 94.50 172 MET A CA 1
ATOM 1379 C C . MET A 1 172 ? 8.051 2.275 -6.105 1.00 94.50 172 MET A C 1
ATOM 1381 O O . MET A 1 172 ? 7.355 2.566 -7.080 1.00 94.50 172 MET A O 1
ATOM 1385 N N . VAL A 1 173 ? 8.468 1.028 -5.865 1.00 95.88 173 VAL A N 1
ATOM 1386 C CA . VAL A 1 173 ? 8.167 -0.119 -6.738 1.00 95.88 173 VAL A CA 1
ATOM 1387 C C . VAL A 1 173 ? 6.656 -0.359 -6.818 1.00 95.88 173 VAL A C 1
ATOM 1389 O O . VAL A 1 173 ? 6.092 -0.463 -7.909 1.00 95.88 173 VAL A O 1
ATOM 1392 N N . PHE A 1 174 ? 5.969 -0.347 -5.677 1.00 94.75 174 PHE A N 1
ATOM 1393 C CA . PHE A 1 174 ? 4.517 -0.471 -5.595 1.00 94.75 174 PHE A CA 1
ATOM 1394 C C . PHE A 1 174 ? 3.797 0.622 -6.402 1.00 94.75 174 PHE A C 1
ATOM 1396 O O . PHE A 1 174 ? 2.905 0.323 -7.198 1.00 94.75 174 PHE A O 1
ATOM 1403 N N . ARG A 1 175 ? 4.204 1.895 -6.276 1.00 92.81 175 ARG A N 1
ATOM 1404 C CA . ARG A 1 175 ? 3.603 3.008 -7.038 1.00 92.81 175 ARG A CA 1
ATOM 1405 C C . ARG A 1 175 ? 3.838 2.898 -8.545 1.00 92.81 175 ARG A C 1
ATOM 1407 O O . ARG A 1 175 ? 2.946 3.294 -9.301 1.00 92.81 175 ARG A O 1
ATOM 1414 N N . LEU A 1 176 ? 4.986 2.370 -8.983 1.00 92.56 176 LEU A N 1
ATOM 1415 C CA . LEU A 1 176 ? 5.274 2.099 -10.401 1.00 92.56 176 LEU A CA 1
ATOM 1416 C C . LEU A 1 176 ? 4.335 1.033 -10.975 1.00 92.56 176 LEU A C 1
ATOM 1418 O O . LEU A 1 176 ? 3.854 1.170 -12.100 1.00 92.56 176 LEU A O 1
ATOM 1422 N N . LEU A 1 177 ? 4.028 0.005 -10.182 1.00 92.25 177 LEU A N 1
ATOM 1423 C CA . LEU A 1 177 ? 3.080 -1.045 -10.552 1.00 92.25 177 LEU A CA 1
ATOM 1424 C C . LEU A 1 177 ? 1.626 -0.575 -10.485 1.00 92.25 177 LEU A C 1
ATOM 1426 O O . LEU A 1 177 ? 0.798 -1.052 -11.258 1.00 92.25 177 LEU A O 1
ATOM 1430 N N . ALA A 1 178 ? 1.300 0.359 -9.593 1.00 90.62 178 ALA A N 1
ATOM 1431 C CA . ALA A 1 178 ? -0.057 0.858 -9.399 1.00 90.62 178 ALA A CA 1
ATOM 1432 C C . ALA A 1 178 ? -0.444 1.955 -10.405 1.00 90.62 178 ALA A C 1
ATOM 1434 O O . ALA A 1 178 ? -1.575 1.993 -10.893 1.00 90.62 178 ALA A O 1
ATOM 1435 N N . THR A 1 179 ? 0.482 2.868 -10.720 1.00 87.88 179 THR A N 1
ATOM 1436 C CA . THR A 1 179 ? 0.165 4.142 -11.384 1.00 87.88 179 THR A CA 1
ATOM 1437 C C . THR A 1 179 ? 1.108 4.490 -12.528 1.00 87.88 179 THR A C 1
ATOM 1439 O O . THR A 1 179 ? 2.228 4.006 -12.645 1.00 87.88 179 THR A O 1
ATOM 1442 N N . GLY A 1 180 ? 0.652 5.399 -13.390 1.00 84.25 180 GLY A N 1
ATOM 1443 C CA . GLY A 1 180 ? 1.444 5.896 -14.509 1.00 84.25 180 GLY A CA 1
ATOM 1444 C C . GLY A 1 180 ? 1.341 5.026 -15.760 1.00 84.25 180 GLY A C 1
ATOM 1445 O O . GLY A 1 180 ? 0.710 3.969 -15.780 1.00 84.25 180 GLY A O 1
ATOM 1446 N N . ARG A 1 181 ? 1.940 5.523 -16.846 1.00 84.44 181 ARG A N 1
ATOM 1447 C CA . ARG A 1 181 ? 1.785 4.954 -18.195 1.00 84.44 181 ARG A CA 1
ATOM 1448 C C . ARG A 1 181 ? 2.409 3.566 -18.375 1.00 84.44 181 ARG A C 1
ATOM 1450 O O . ARG A 1 181 ? 1.976 2.837 -19.253 1.00 84.44 181 ARG A O 1
ATOM 1457 N N . PHE A 1 182 ? 3.399 3.211 -17.554 1.00 87.88 182 PHE A N 1
ATOM 1458 C CA . PHE A 1 182 ? 4.113 1.932 -17.647 1.00 87.88 182 PHE A CA 1
ATOM 1459 C C . PHE A 1 182 ? 3.547 0.846 -16.726 1.00 87.88 182 PHE A C 1
ATOM 1461 O O . PHE A 1 182 ? 3.891 -0.319 -16.891 1.00 87.88 182 PHE A O 1
ATOM 1468 N N . SER A 1 183 ? 2.651 1.205 -15.801 1.00 89.56 183 SER A N 1
ATOM 1469 C CA . SER A 1 183 ? 2.116 0.290 -14.785 1.00 89.56 183 SER A CA 1
ATOM 1470 C C . SER A 1 183 ? 1.508 -0.980 -15.381 1.00 89.56 183 SER A C 1
ATOM 1472 O O . SER A 1 183 ? 1.900 -2.083 -15.016 1.00 89.56 183 SER A O 1
ATOM 1474 N N . LEU A 1 184 ? 0.607 -0.846 -16.360 1.00 86.75 184 LEU A N 1
ATOM 1475 C CA . LEU A 1 184 ? -0.016 -1.993 -17.023 1.00 86.75 184 LEU A CA 1
ATOM 1476 C C . LEU A 1 184 ? 1.018 -2.874 -17.738 1.00 86.75 184 LEU A C 1
ATOM 1478 O O . LEU A 1 184 ? 0.956 -4.092 -17.616 1.00 86.75 184 LEU A O 1
ATOM 1482 N N . ALA A 1 185 ? 1.977 -2.268 -18.445 1.00 88.00 185 ALA A N 1
ATOM 1483 C CA . ALA A 1 185 ? 3.024 -3.007 -19.147 1.00 88.00 185 ALA A CA 1
ATOM 1484 C C . ALA A 1 185 ? 3.902 -3.810 -18.172 1.00 88.00 185 ALA A C 1
ATOM 1486 O O . ALA A 1 185 ? 4.157 -4.985 -18.424 1.00 88.00 185 ALA A O 1
ATOM 1487 N N . MET A 1 186 ? 4.288 -3.218 -17.032 1.00 90.62 186 MET A N 1
ATOM 1488 C CA . MET A 1 186 ? 5.023 -3.928 -15.977 1.00 90.62 186 MET A CA 1
ATOM 1489 C C . MET A 1 186 ? 4.214 -5.103 -15.433 1.00 90.62 186 MET A C 1
ATOM 1491 O O . MET A 1 186 ? 4.715 -6.223 -15.404 1.00 90.62 186 MET A O 1
ATOM 1495 N N . ARG A 1 187 ? 2.951 -4.873 -15.051 1.00 90.81 187 ARG A N 1
ATOM 1496 C CA . ARG A 1 187 ? 2.095 -5.931 -14.493 1.00 90.81 187 ARG A CA 1
ATOM 1497 C C . ARG A 1 187 ? 1.883 -7.081 -15.478 1.00 90.81 187 ARG A C 1
ATOM 1499 O O . ARG A 1 187 ? 1.933 -8.236 -15.078 1.00 90.81 187 ARG A O 1
ATOM 1506 N N . LEU A 1 188 ? 1.676 -6.778 -16.762 1.00 87.06 188 LEU A N 1
ATOM 1507 C CA . LEU A 1 188 ? 1.527 -7.794 -17.808 1.00 87.06 188 LEU A CA 1
ATOM 1508 C C . LEU A 1 188 ? 2.817 -8.586 -18.028 1.00 87.06 188 LEU A C 1
ATOM 1510 O O . LEU A 1 188 ? 2.753 -9.802 -18.182 1.00 87.06 188 LEU A O 1
ATOM 1514 N N . HIS A 1 189 ? 3.974 -7.921 -18.032 1.00 88.69 189 HIS A N 1
ATOM 1515 C CA . HIS A 1 189 ? 5.259 -8.604 -18.158 1.00 88.69 189 HIS A CA 1
ATOM 1516 C C . HIS A 1 189 ? 5.496 -9.554 -16.975 1.00 88.69 189 HIS A C 1
ATOM 1518 O O . HIS A 1 189 ? 5.805 -10.723 -17.178 1.00 88.69 189 HIS A O 1
ATOM 1524 N N . ILE A 1 190 ? 5.264 -9.084 -15.747 1.00 89.88 190 ILE A N 1
ATOM 1525 C CA . ILE A 1 190 ? 5.409 -9.891 -14.528 1.00 89.88 190 ILE A CA 1
ATOM 1526 C C . ILE A 1 190 ? 4.449 -11.087 -14.543 1.00 89.88 190 ILE A C 1
ATOM 1528 O O . ILE A 1 190 ? 4.871 -12.208 -14.268 1.00 89.88 190 ILE A O 1
ATOM 1532 N N . ALA A 1 191 ? 3.183 -10.877 -14.919 1.00 86.31 191 ALA A N 1
ATOM 1533 C CA . ALA A 1 191 ? 2.191 -11.948 -14.987 1.00 86.31 191 ALA A CA 1
ATOM 1534 C C . ALA A 1 191 ? 2.563 -13.049 -15.989 1.00 86.31 191 ALA A C 1
ATOM 1536 O O . ALA A 1 191 ? 2.385 -14.227 -15.692 1.00 86.31 191 ALA A O 1
ATOM 1537 N N . ARG A 1 192 ? 3.143 -12.685 -17.140 1.00 83.75 192 ARG A N 1
ATOM 1538 C CA . ARG A 1 192 ? 3.620 -13.658 -18.137 1.00 83.75 192 ARG A CA 1
ATOM 1539 C C . ARG A 1 192 ? 4.813 -14.471 -17.642 1.00 83.75 192 ARG A C 1
ATOM 1541 O O . ARG A 1 192 ? 4.884 -15.658 -17.929 1.00 83.75 192 ARG A O 1
ATOM 1548 N N . SER A 1 193 ? 5.730 -13.837 -16.918 1.00 77.62 193 SER A N 1
ATOM 1549 C CA . SER A 1 193 ? 6.997 -14.456 -16.519 1.00 77.62 193 SER A CA 1
ATOM 1550 C C . SER A 1 193 ? 6.926 -15.237 -15.200 1.00 77.62 193 SER A C 1
ATOM 1552 O O . SER A 1 193 ? 7.832 -16.013 -14.924 1.00 77.62 193 SER A O 1
ATOM 1554 N N . GLY A 1 194 ? 5.899 -15.022 -14.367 1.00 66.19 194 GLY A N 1
ATOM 1555 C CA . GLY A 1 194 ? 5.901 -15.475 -12.966 1.00 66.19 194 GLY A CA 1
ATOM 1556 C C . GLY A 1 194 ? 4.641 -16.181 -12.465 1.00 66.19 194 GLY A C 1
ATOM 1557 O O . GLY A 1 194 ? 4.468 -16.289 -11.257 1.00 66.19 194 GLY A O 1
ATOM 1558 N N . GLY A 1 195 ? 3.737 -16.620 -13.349 1.00 63.56 195 GLY A N 1
ATOM 1559 C CA . GLY A 1 195 ? 2.530 -17.356 -12.941 1.00 63.56 195 GLY A CA 1
ATOM 1560 C C . GLY A 1 195 ? 1.538 -16.540 -12.101 1.00 63.56 195 GLY A C 1
ATOM 1561 O O . GLY A 1 195 ? 0.679 -17.110 -11.431 1.00 63.56 195 GLY A O 1
ATOM 1562 N N . TYR A 1 196 ? 1.639 -15.208 -12.115 1.00 68.19 196 TYR A N 1
ATOM 1563 C CA . TYR A 1 196 ? 0.663 -14.353 -11.443 1.00 68.19 196 TYR A CA 1
ATOM 1564 C C . TYR A 1 196 ? -0.641 -14.321 -12.249 1.00 68.19 196 TYR A C 1
ATOM 1566 O O . TYR A 1 196 ? -0.590 -14.287 -13.484 1.00 68.19 196 TYR A O 1
ATOM 1574 N N . PRO A 1 197 ? -1.813 -14.280 -11.586 1.00 60.94 197 PRO A N 1
ATOM 1575 C CA . PRO A 1 197 ? -3.068 -14.081 -12.293 1.00 60.94 197 PRO A CA 1
ATOM 1576 C C . PRO A 1 197 ? -2.997 -12.785 -13.117 1.00 60.94 197 PRO A C 1
ATOM 1578 O O . PRO A 1 197 ? -2.327 -11.826 -12.708 1.00 60.94 197 PRO A O 1
ATOM 1581 N N . PRO A 1 198 ? -3.650 -12.739 -14.295 1.00 63.19 198 PRO A N 1
ATOM 1582 C CA . PRO A 1 198 ? -3.644 -11.545 -15.120 1.00 63.19 198 PRO A CA 1
ATOM 1583 C C . PRO A 1 198 ? -4.117 -10.347 -14.283 1.00 63.19 198 PRO A C 1
ATOM 1585 O O . PRO A 1 198 ? -5.082 -10.477 -13.530 1.00 63.19 198 PRO A O 1
ATOM 1588 N N . PRO A 1 199 ? -3.476 -9.171 -14.413 1.00 62.50 199 PRO A N 1
ATOM 1589 C CA . PRO A 1 199 ? -3.710 -8.009 -13.550 1.00 62.50 199 PRO A CA 1
ATOM 1590 C C . PRO A 1 199 ? -5.051 -7.300 -13.826 1.00 62.50 199 PRO A C 1
ATOM 1592 O O . PRO A 1 199 ? -5.165 -6.077 -13.673 1.00 62.50 199 PRO A O 1
ATOM 1595 N N . SER A 1 200 ? -6.052 -8.036 -14.317 1.00 59.31 200 SER A N 1
ATOM 1596 C CA . SER A 1 200 ? -7.394 -7.547 -14.602 1.00 59.31 200 SER A CA 1
ATOM 1597 C C . SER A 1 200 ? -8.033 -6.997 -13.332 1.00 59.31 200 SER A C 1
ATOM 1599 O O . SER A 1 200 ? -8.099 -7.657 -12.292 1.00 59.31 200 SER A O 1
ATOM 1601 N N . GLY A 1 201 ? -8.528 -5.769 -13.440 1.00 69.69 201 GLY A N 1
ATOM 1602 C CA . GLY A 1 201 ? -9.347 -5.146 -12.411 1.00 69.69 201 GLY A CA 1
ATOM 1603 C C . GLY A 1 201 ? -8.643 -4.126 -11.509 1.00 69.69 201 GLY A C 1
ATOM 1604 O O . GLY A 1 201 ? -9.322 -3.483 -10.718 1.00 69.69 201 GLY A O 1
ATOM 1605 N N . ILE A 1 202 ? -7.327 -3.901 -11.636 1.00 82.50 202 ILE A N 1
ATOM 1606 C CA . ILE A 1 202 ? -6.654 -2.831 -10.874 1.00 82.50 202 ILE A CA 1
ATOM 1607 C C . ILE A 1 202 ? -6.995 -1.466 -11.504 1.00 82.50 202 ILE A C 1
ATOM 1609 O O . ILE A 1 202 ? -6.582 -1.198 -12.642 1.00 82.50 202 ILE A O 1
ATOM 1613 N N . PRO A 1 203 ? -7.728 -0.577 -10.805 1.00 77.31 203 PRO A N 1
ATOM 1614 C CA . PRO A 1 203 ? -8.151 0.695 -11.370 1.00 77.31 203 PRO A CA 1
ATOM 1615 C C . PRO A 1 203 ? -6.970 1.662 -11.499 1.00 77.31 203 PRO A C 1
ATOM 1617 O O . PRO A 1 203 ? -6.085 1.734 -10.646 1.00 77.31 203 PRO A O 1
ATOM 1620 N N . ARG A 1 204 ? -6.980 2.481 -12.556 1.00 72.94 204 ARG A N 1
ATOM 1621 C CA . ARG A 1 204 ? -6.021 3.582 -12.700 1.00 72.94 204 ARG A CA 1
ATOM 1622 C C . ARG A 1 204 ? -6.405 4.715 -11.749 1.00 72.94 204 ARG A C 1
ATOM 1624 O O . ARG A 1 204 ? -7.242 5.546 -12.095 1.00 72.94 204 ARG A O 1
ATOM 1631 N N . ILE A 1 205 ? -5.775 4.761 -10.580 1.00 76.50 205 ILE A N 1
ATOM 1632 C CA . ILE A 1 205 ? -5.991 5.817 -9.582 1.00 76.50 205 ILE A CA 1
ATOM 1633 C C . ILE A 1 205 ? -4.722 6.639 -9.342 1.00 76.50 205 ILE A C 1
ATOM 1635 O O . ILE A 1 205 ? -3.615 6.180 -9.613 1.00 76.50 205 ILE A O 1
ATOM 1639 N N . LYS A 1 206 ? -4.879 7.892 -8.895 1.00 73.62 206 LYS A N 1
ATOM 1640 C CA . LYS A 1 206 ? -3.743 8.775 -8.565 1.00 73.62 206 LYS A CA 1
ATOM 1641 C C . LYS A 1 206 ? -3.200 8.503 -7.162 1.00 73.62 206 LYS A C 1
ATOM 1643 O O . LYS A 1 206 ? -1.991 8.496 -6.966 1.00 73.62 206 LYS A O 1
ATOM 1648 N N . GLU A 1 207 ? -4.103 8.274 -6.217 1.00 82.25 207 GLU A N 1
ATOM 1649 C CA . GLU A 1 207 ? -3.791 8.015 -4.813 1.00 82.25 207 GLU A CA 1
ATOM 1650 C C . GLU A 1 207 ? -3.888 6.516 -4.557 1.00 82.25 207 GLU A C 1
ATOM 1652 O O . GLU A 1 207 ? -4.984 5.983 -4.402 1.00 82.25 207 GLU A O 1
ATOM 1657 N N . VAL A 1 208 ? -2.747 5.829 -4.575 1.00 82.31 208 VAL A N 1
ATOM 1658 C CA . VAL A 1 208 ? -2.663 4.365 -4.411 1.00 82.31 208 VAL A CA 1
ATOM 1659 C C . VAL A 1 208 ? -3.185 3.884 -3.059 1.00 82.31 208 VAL A C 1
ATOM 1661 O O . VAL A 1 208 ? -3.564 2.730 -2.910 1.00 82.31 208 VAL A O 1
ATOM 1664 N N . GLU A 1 209 ? -3.235 4.792 -2.095 1.00 77.44 209 GLU A N 1
ATOM 1665 C CA . GLU A 1 209 ? -3.799 4.635 -0.762 1.00 77.44 209 GLU A CA 1
ATOM 1666 C C . GLU A 1 209 ? -5.300 4.309 -0.789 1.00 77.44 209 GLU A C 1
ATOM 1668 O O . GLU A 1 209 ? -5.814 3.718 0.153 1.00 77.44 209 GLU A O 1
ATOM 1673 N N . ASN A 1 210 ? -5.997 4.661 -1.875 1.00 84.06 210 ASN A N 1
ATOM 1674 C CA . ASN A 1 210 ? -7.425 4.389 -2.053 1.00 84.06 210 ASN A CA 1
ATOM 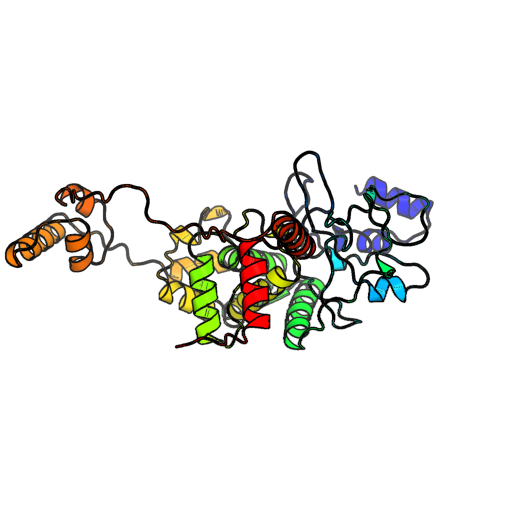1675 C C . ASN A 1 210 ? -7.700 3.062 -2.782 1.00 84.06 210 ASN A C 1
ATOM 1677 O O . ASN A 1 210 ? -8.852 2.780 -3.119 1.00 84.06 210 ASN A O 1
ATOM 1681 N N . LEU A 1 211 ? -6.662 2.266 -3.070 1.00 89.88 211 LEU A N 1
ATOM 1682 C CA . LEU A 1 211 ? -6.837 0.917 -3.598 1.00 89.88 211 LEU A CA 1
ATOM 1683 C C . LEU A 1 211 ? -7.457 0.009 -2.534 1.00 89.88 211 LEU A C 1
ATOM 1685 O O . LEU A 1 211 ? -7.007 -0.020 -1.386 1.00 89.88 211 LEU A O 1
ATOM 1689 N N . ASN A 1 212 ? -8.424 -0.803 -2.956 1.00 91.06 212 ASN A N 1
ATOM 1690 C CA . ASN A 1 212 ? -8.992 -1.844 -2.106 1.00 91.06 212 ASN A CA 1
ATOM 1691 C C . ASN A 1 212 ? -7.914 -2.876 -1.676 1.00 91.06 212 ASN A C 1
ATOM 1693 O O . ASN A 1 212 ? -6.858 -2.985 -2.321 1.00 91.06 212 ASN A O 1
ATOM 1697 N N . PRO A 1 213 ? -8.152 -3.666 -0.611 1.00 92.44 213 PRO A N 1
ATOM 1698 C CA . PRO A 1 213 ? -7.174 -4.618 -0.084 1.00 92.44 213 PRO A CA 1
ATOM 1699 C C . PRO A 1 213 ? -6.735 -5.667 -1.111 1.00 92.44 213 PRO A C 1
ATOM 1701 O O . PRO A 1 213 ? -5.565 -6.037 -1.140 1.00 92.44 213 PRO A O 1
ATOM 1704 N N . ARG A 1 214 ? -7.633 -6.090 -2.011 1.00 91.19 214 ARG A N 1
ATOM 1705 C CA . ARG A 1 214 ? -7.330 -7.036 -3.096 1.00 91.19 214 ARG A CA 1
ATOM 1706 C C . ARG A 1 214 ? -6.294 -6.480 -4.080 1.00 91.19 214 ARG A C 1
ATOM 1708 O O . ARG A 1 214 ? -5.275 -7.118 -4.323 1.00 91.19 214 ARG A O 1
ATOM 1715 N N . CYS A 1 215 ? -6.503 -5.274 -4.603 1.00 90.56 215 CYS A N 1
ATOM 1716 C CA . CYS A 1 215 ? -5.570 -4.617 -5.519 1.00 90.56 215 CYS A CA 1
ATOM 1717 C C . CYS A 1 215 ? -4.229 -4.343 -4.835 1.00 90.56 215 CYS A C 1
ATOM 1719 O O . CYS A 1 215 ? -3.179 -4.549 -5.440 1.00 90.56 215 CYS A O 1
ATOM 1721 N N . ARG A 1 216 ? -4.251 -3.901 -3.568 1.00 92.88 216 ARG A N 1
ATOM 1722 C CA . ARG A 1 216 ? -3.025 -3.709 -2.782 1.00 92.88 216 ARG A CA 1
ATOM 1723 C C . ARG A 1 216 ? -2.254 -5.015 -2.641 1.00 92.88 216 ARG A C 1
ATOM 1725 O O . ARG A 1 216 ? -1.059 -5.018 -2.907 1.00 92.88 216 ARG A O 1
ATOM 1732 N N . ARG A 1 217 ? -2.930 -6.118 -2.315 1.00 92.00 217 ARG A N 1
ATOM 1733 C CA . ARG A 1 217 ? -2.338 -7.457 -2.199 1.00 92.00 217 ARG A CA 1
ATOM 1734 C C . ARG A 1 217 ? -1.668 -7.907 -3.494 1.00 92.00 217 ARG A C 1
ATOM 1736 O O . ARG A 1 217 ? -0.517 -8.327 -3.463 1.00 92.00 217 ARG A O 1
ATOM 1743 N N . GLU A 1 218 ? -2.347 -7.779 -4.633 1.00 90.62 218 GLU A N 1
ATOM 1744 C CA . GLU A 1 218 ? -1.781 -8.150 -5.940 1.00 90.62 218 GLU A CA 1
ATOM 1745 C C . GLU A 1 218 ? -0.531 -7.330 -6.284 1.00 90.62 218 GLU A C 1
ATOM 1747 O O . GLU A 1 218 ? 0.480 -7.871 -6.732 1.00 90.62 218 GLU A O 1
ATOM 1752 N N . LEU A 1 219 ? -0.576 -6.022 -6.036 1.00 92.69 219 LEU A N 1
ATOM 1753 C CA . LEU A 1 219 ? 0.546 -5.126 -6.300 1.00 92.69 219 LEU A CA 1
ATOM 1754 C C . LEU A 1 219 ? 1.708 -5.338 -5.328 1.00 92.69 219 LEU A C 1
ATOM 1756 O O . LEU A 1 219 ? 2.855 -5.290 -5.758 1.00 92.69 219 LEU A O 1
ATOM 1760 N N . LEU A 1 220 ? 1.432 -5.591 -4.047 1.00 93.62 220 LEU A N 1
ATOM 1761 C CA . LEU A 1 220 ? 2.438 -5.945 -3.042 1.00 93.62 220 LEU A CA 1
ATOM 1762 C C . LEU A 1 220 ? 3.122 -7.253 -3.401 1.00 93.62 220 LEU A C 1
ATOM 1764 O O . LEU A 1 220 ? 4.342 -7.333 -3.358 1.00 93.62 220 LEU A O 1
ATOM 1768 N N . ARG A 1 221 ? 2.351 -8.248 -3.839 1.00 91.88 221 ARG A N 1
ATOM 1769 C CA . ARG A 1 221 ? 2.882 -9.527 -4.296 1.00 91.88 221 ARG A CA 1
ATOM 1770 C C . ARG A 1 221 ? 3.878 -9.351 -5.440 1.00 91.88 221 ARG A C 1
ATOM 1772 O O . ARG A 1 221 ? 4.952 -9.947 -5.406 1.00 91.88 221 ARG A O 1
ATOM 1779 N N . MET A 1 222 ? 3.539 -8.522 -6.428 1.00 92.62 222 MET A N 1
ATOM 1780 C CA . MET A 1 222 ? 4.448 -8.180 -7.525 1.00 92.62 222 MET A CA 1
ATOM 1781 C C . MET A 1 222 ? 5.644 -7.354 -7.034 1.00 92.62 222 MET A C 1
ATOM 1783 O O . MET A 1 222 ? 6.770 -7.636 -7.425 1.00 92.62 222 MET A O 1
ATOM 1787 N N . ALA A 1 223 ? 5.423 -6.358 -6.173 1.00 94.88 223 ALA A N 1
ATOM 1788 C CA . ALA A 1 223 ? 6.475 -5.476 -5.670 1.00 94.88 223 ALA A CA 1
ATOM 1789 C C . ALA A 1 223 ? 7.517 -6.234 -4.836 1.00 94.88 223 ALA A C 1
ATOM 1791 O O . ALA A 1 223 ? 8.707 -6.096 -5.102 1.00 94.88 223 ALA A O 1
ATOM 1792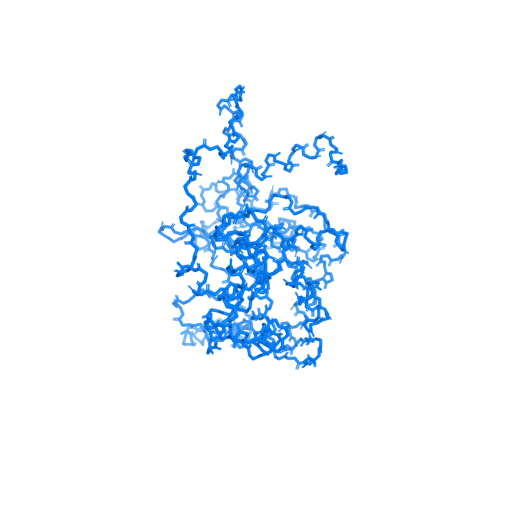 N N . CYS A 1 224 ? 7.081 -7.080 -3.898 1.00 94.19 224 CYS A N 1
ATOM 1793 C CA . CYS A 1 224 ? 7.962 -7.947 -3.119 1.00 94.19 224 CYS A CA 1
ATOM 1794 C C . CYS A 1 224 ? 8.731 -8.910 -4.031 1.00 94.19 224 CYS A C 1
ATOM 1796 O O . CYS A 1 224 ? 9.941 -9.030 -3.893 1.00 94.19 224 CYS A O 1
ATOM 1798 N N . GLY A 1 225 ? 8.071 -9.508 -5.032 1.00 92.81 225 GLY A N 1
ATOM 1799 C CA . GLY A 1 225 ? 8.751 -10.368 -6.006 1.00 92.81 225 GLY A CA 1
ATOM 1800 C C . GLY A 1 225 ? 9.845 -9.645 -6.805 1.00 92.81 225 GLY A C 1
ATOM 1801 O O . GLY A 1 225 ? 10.859 -10.245 -7.143 1.00 92.81 225 GLY A O 1
ATOM 1802 N N . LEU A 1 226 ? 9.692 -8.347 -7.084 1.00 94.38 226 LEU A N 1
ATOM 1803 C CA . LEU A 1 226 ? 10.753 -7.546 -7.711 1.00 94.38 226 LEU A CA 1
ATOM 1804 C C . LEU A 1 226 ? 11.903 -7.202 -6.748 1.00 94.38 226 LEU A C 1
ATOM 1806 O O . LEU A 1 226 ? 12.981 -6.857 -7.226 1.00 94.38 226 LEU A O 1
ATOM 1810 N N . MET A 1 227 ? 11.673 -7.269 -5.433 1.00 95.56 227 MET A N 1
ATOM 1811 C CA . MET A 1 227 ? 12.655 -6.952 -4.389 1.00 95.56 227 MET A CA 1
ATOM 1812 C C . MET A 1 227 ? 13.428 -8.168 -3.855 1.00 95.56 227 MET A C 1
ATOM 1814 O O . MET A 1 227 ? 14.491 -7.963 -3.287 1.00 95.56 227 MET A O 1
ATOM 1818 N N . GLU A 1 228 ? 12.945 -9.402 -4.053 1.00 91.00 228 GLU A N 1
ATOM 1819 C CA . GLU A 1 228 ? 13.601 -10.642 -3.576 1.00 91.00 228 GLU A CA 1
ATOM 1820 C C . GLU A 1 228 ? 15.053 -10.808 -4.067 1.00 91.00 228 GLU A C 1
ATOM 1822 O O . GLU A 1 228 ? 15.880 -11.352 -3.351 1.00 91.00 228 GLU A O 1
ATOM 1827 N N . ASP A 1 229 ? 15.362 -10.328 -5.273 1.00 92.69 229 ASP A N 1
ATOM 1828 C CA . ASP A 1 229 ? 16.705 -10.350 -5.873 1.00 92.69 229 ASP A CA 1
ATOM 1829 C C . ASP A 1 229 ? 17.019 -8.949 -6.410 1.00 92.69 229 ASP A C 1
ATOM 1831 O O . ASP A 1 229 ? 17.038 -8.675 -7.619 1.00 92.69 229 ASP A O 1
ATOM 1835 N N . TRP A 1 230 ? 17.064 -7.997 -5.475 1.00 96.50 230 TRP A N 1
ATOM 1836 C CA . TRP A 1 230 ? 17.267 -6.591 -5.789 1.00 96.50 230 TRP A CA 1
ATOM 1837 C C . TRP A 1 230 ? 18.736 -6.314 -6.153 1.00 96.50 230 TRP A C 1
ATOM 1839 O O . TRP A 1 230 ? 19.617 -6.691 -5.383 1.00 96.50 230 TRP A O 1
ATOM 1849 N N . PRO A 1 231 ? 19.020 -5.594 -7.259 1.00 96.31 231 PRO A N 1
ATOM 1850 C CA . PRO A 1 231 ? 18.073 -4.935 -8.166 1.00 96.31 231 PRO A CA 1
ATOM 1851 C C . PRO A 1 231 ? 17.735 -5.731 -9.442 1.00 96.31 231 PRO A C 1
ATOM 1853 O O . PRO A 1 231 ? 16.989 -5.234 -10.291 1.00 96.31 231 PRO A O 1
ATOM 1856 N N . HIS A 1 232 ? 18.269 -6.938 -9.633 1.00 95.19 232 HIS A N 1
ATOM 1857 C CA . HIS A 1 232 ? 18.259 -7.642 -10.920 1.00 95.19 232 HIS A CA 1
ATOM 1858 C C . HIS A 1 232 ? 16.862 -7.930 -11.474 1.00 95.19 232 HIS A C 1
ATOM 1860 O O . HIS A 1 232 ? 16.595 -7.608 -12.638 1.00 95.19 232 HIS A O 1
ATOM 1866 N N . ARG A 1 233 ? 15.938 -8.472 -10.667 1.00 94.25 233 ARG A N 1
ATOM 1867 C CA . ARG A 1 233 ? 14.565 -8.763 -11.134 1.00 94.25 233 ARG A CA 1
ATOM 1868 C C . ARG A 1 233 ? 13.836 -7.491 -11.553 1.00 94.25 233 ARG A C 1
ATOM 1870 O O . ARG A 1 233 ? 13.233 -7.443 -12.627 1.00 94.25 233 ARG A O 1
ATOM 1877 N N . PHE A 1 234 ? 13.943 -6.437 -10.747 1.00 96.06 234 PHE A N 1
ATOM 1878 C CA . PHE A 1 234 ? 13.395 -5.120 -11.065 1.00 96.06 234 PHE A CA 1
ATOM 1879 C C . PHE A 1 234 ? 13.963 -4.553 -12.375 1.00 96.06 234 PHE A C 1
ATOM 1881 O O . PHE A 1 234 ? 13.208 -4.108 -13.247 1.00 96.06 234 PHE A O 1
ATOM 1888 N N . LEU A 1 235 ? 15.284 -4.608 -12.547 1.00 95.38 235 LEU A N 1
ATOM 1889 C CA . LEU A 1 235 ? 15.975 -4.109 -13.735 1.00 95.38 235 LEU A CA 1
ATOM 1890 C C . LEU A 1 235 ? 15.635 -4.914 -14.991 1.00 95.38 235 LEU A C 1
ATOM 1892 O O . LEU A 1 235 ? 15.443 -4.321 -16.053 1.00 95.38 235 LEU A O 1
ATOM 1896 N N . GLY A 1 236 ? 15.509 -6.238 -14.879 1.00 93.19 236 GLY A N 1
ATOM 1897 C CA . GLY A 1 236 ? 15.095 -7.114 -15.975 1.00 93.19 236 GLY A CA 1
ATOM 1898 C C . GLY A 1 236 ? 13.732 -6.709 -16.536 1.00 93.19 236 GLY A C 1
ATOM 1899 O O . GLY A 1 236 ? 13.591 -6.486 -17.743 1.00 93.19 236 GLY A O 1
ATOM 1900 N N . VAL A 1 237 ? 12.755 -6.481 -15.650 1.00 93.25 237 VAL A N 1
ATOM 1901 C CA . VAL A 1 237 ? 11.440 -5.960 -16.052 1.00 93.25 237 VAL A CA 1
ATOM 1902 C C . VAL A 1 237 ? 11.576 -4.571 -16.669 1.00 93.25 237 VAL A C 1
ATOM 1904 O O . VAL A 1 237 ? 11.029 -4.336 -17.746 1.00 93.25 237 VAL A O 1
ATOM 1907 N N . CYS A 1 238 ? 12.338 -3.660 -16.057 1.00 94.38 238 CYS A N 1
ATOM 1908 C CA . CYS A 1 238 ? 12.524 -2.309 -16.591 1.00 94.38 238 CYS A CA 1
ATOM 1909 C C . CYS A 1 238 ? 13.100 -2.306 -18.015 1.00 94.38 238 CYS A C 1
ATOM 1911 O O . CYS A 1 238 ? 12.585 -1.588 -18.875 1.00 94.38 238 CYS A O 1
ATOM 1913 N N . ARG A 1 239 ? 14.111 -3.136 -18.293 1.00 92.00 239 ARG A N 1
ATOM 1914 C CA . ARG A 1 239 ? 14.713 -3.279 -19.629 1.00 92.00 239 ARG A CA 1
ATOM 1915 C C . ARG A 1 239 ? 13.709 -3.825 -20.641 1.00 92.00 239 ARG A C 1
ATOM 1917 O O . ARG A 1 239 ? 13.590 -3.265 -21.729 1.00 92.00 239 ARG A O 1
ATOM 1924 N N . SER A 1 240 ? 12.933 -4.842 -20.260 1.00 89.81 240 SER A N 1
ATOM 1925 C CA . SER A 1 240 ? 11.950 -5.483 -21.147 1.00 89.81 240 SER A CA 1
ATOM 1926 C C . SER A 1 240 ? 10.859 -4.535 -21.662 1.00 89.81 240 SER A C 1
ATOM 1928 O O . SER A 1 240 ? 10.332 -4.736 -22.754 1.00 89.81 240 SER A O 1
ATOM 1930 N N . ILE A 1 241 ? 10.538 -3.482 -20.899 1.00 89.12 241 ILE A N 1
ATOM 1931 C CA . ILE A 1 241 ? 9.542 -2.468 -21.273 1.00 89.12 241 ILE A CA 1
ATOM 1932 C C . ILE A 1 241 ? 10.157 -1.088 -21.559 1.00 89.12 241 ILE A C 1
ATOM 1934 O O . ILE A 1 241 ? 9.441 -0.084 -21.607 1.00 89.12 241 ILE A O 1
ATOM 1938 N N . SER A 1 242 ? 11.481 -1.025 -21.727 1.00 87.88 242 SER A N 1
ATOM 1939 C CA . SER A 1 242 ? 12.236 0.189 -22.069 1.00 87.88 242 SER A CA 1
ATOM 1940 C C . SER A 1 242 ? 12.036 1.363 -21.089 1.00 87.88 242 SER A C 1
ATOM 1942 O O . SER A 1 242 ? 11.902 2.532 -21.479 1.00 87.88 242 SER A O 1
ATOM 1944 N N . LEU A 1 243 ? 12.022 1.072 -19.785 1.00 90.12 243 LEU A N 1
ATOM 1945 C CA . LEU A 1 243 ? 12.038 2.082 -18.727 1.00 90.12 243 LEU A CA 1
ATOM 1946 C C . LEU A 1 243 ? 13.438 2.700 -18.584 1.00 90.12 243 LEU A C 1
ATOM 1948 O O . LEU A 1 243 ? 14.368 2.065 -18.109 1.00 90.12 243 LEU A O 1
ATOM 1952 N N . ALA A 1 244 ? 13.562 3.977 -18.947 1.00 88.38 244 ALA A N 1
ATOM 1953 C CA . ALA A 1 244 ? 14.758 4.783 -18.701 1.00 88.38 244 ALA A CA 1
ATOM 1954 C C . ALA A 1 244 ? 14.789 5.411 -17.284 1.00 88.38 244 ALA A C 1
ATOM 1956 O O . ALA A 1 244 ? 13.720 5.674 -16.720 1.00 88.38 244 ALA A O 1
ATOM 1957 N N . PRO A 1 245 ? 15.972 5.802 -16.759 1.00 90.81 245 PRO A N 1
ATOM 1958 C CA . PRO A 1 245 ? 16.126 6.424 -15.438 1.00 90.81 245 PRO A CA 1
ATOM 1959 C C . PRO A 1 245 ? 15.221 7.632 -15.184 1.00 90.81 245 PRO A C 1
ATOM 1961 O O . PRO A 1 245 ? 14.636 7.748 -14.114 1.00 90.81 245 PRO A O 1
ATOM 1964 N N . ARG A 1 246 ? 15.013 8.489 -16.194 1.00 87.31 246 ARG A N 1
ATOM 1965 C CA . ARG A 1 246 ? 14.110 9.660 -16.125 1.00 87.31 246 ARG A CA 1
ATOM 1966 C C . ARG A 1 246 ? 12.651 9.318 -15.789 1.00 87.31 246 ARG A C 1
ATOM 1968 O O . ARG A 1 246 ? 11.873 10.201 -15.452 1.00 87.31 246 ARG A O 1
ATOM 1975 N N . HIS A 1 247 ? 12.239 8.064 -15.979 1.00 88.88 247 HIS A N 1
ATOM 1976 C CA . HIS A 1 247 ? 10.891 7.610 -15.639 1.00 88.88 247 HIS A CA 1
ATOM 1977 C C . HIS A 1 247 ? 10.780 7.155 -14.179 1.00 88.88 247 HIS A C 1
ATOM 1979 O O . HIS A 1 247 ? 9.668 7.097 -13.657 1.00 88.88 247 HIS A O 1
ATOM 1985 N N . LEU A 1 248 ? 11.910 6.817 -13.554 1.00 92.12 248 LEU A N 1
ATOM 1986 C CA . LEU A 1 248 ? 12.004 6.213 -12.226 1.00 92.12 248 LEU A CA 1
ATOM 1987 C C . LEU A 1 248 ? 12.484 7.226 -11.180 1.00 92.12 248 LEU A C 1
ATOM 1989 O O . LEU A 1 248 ? 11.972 7.250 -10.066 1.00 92.12 248 LEU A O 1
ATOM 1993 N N . ILE A 1 249 ? 13.419 8.098 -11.561 1.00 91.06 249 ILE A N 1
ATOM 1994 C CA . ILE A 1 249 ? 14.012 9.133 -10.714 1.00 91.06 249 ILE A CA 1
ATOM 1995 C C . ILE A 1 249 ? 13.438 10.482 -11.147 1.00 91.06 249 ILE A C 1
ATOM 1997 O O . ILE A 1 249 ? 13.747 10.973 -12.234 1.00 91.06 249 ILE A O 1
ATOM 2001 N N . ARG A 1 250 ? 12.580 11.063 -10.302 1.00 86.25 250 ARG A N 1
ATOM 2002 C CA . ARG A 1 250 ? 12.037 12.420 -10.504 1.00 86.25 250 ARG A CA 1
ATOM 2003 C C . ARG A 1 250 ? 12.906 13.478 -9.841 1.00 86.25 250 ARG A C 1
ATOM 2005 O O . ARG A 1 250 ? 13.248 14.463 -10.480 1.00 86.25 250 ARG A O 1
ATOM 2012 N N . ASP A 1 251 ? 13.256 13.236 -8.584 1.00 89.31 251 ASP A N 1
ATOM 2013 C CA . ASP A 1 251 ? 14.113 14.092 -7.775 1.00 89.31 251 ASP A CA 1
ATOM 2014 C C . ASP A 1 251 ? 15.280 13.245 -7.244 1.00 89.31 251 ASP A C 1
ATOM 2016 O O . ASP A 1 251 ? 15.063 12.392 -6.377 1.00 89.31 251 ASP A O 1
ATOM 2020 N N . PRO A 1 252 ? 16.501 13.418 -7.782 1.00 86.94 252 PRO A N 1
ATOM 2021 C CA . PRO A 1 252 ? 17.678 12.697 -7.318 1.00 86.94 252 PRO A CA 1
ATOM 2022 C C . PRO A 1 252 ? 17.981 12.903 -5.831 1.00 86.94 252 PRO A C 1
ATOM 2024 O O . PRO A 1 252 ? 18.366 11.939 -5.182 1.00 86.94 252 PRO A O 1
ATOM 2027 N N . ALA A 1 253 ? 17.773 14.108 -5.287 1.00 87.19 253 ALA A N 1
ATOM 2028 C CA . ALA A 1 253 ? 18.087 14.414 -3.890 1.00 87.19 253 ALA A CA 1
ATOM 2029 C C . ALA A 1 253 ? 17.123 13.706 -2.927 1.00 87.19 253 ALA A C 1
ATOM 2031 O O . ALA A 1 253 ? 17.522 13.235 -1.865 1.00 87.19 253 ALA A O 1
ATOM 2032 N N . ALA A 1 254 ? 15.860 13.563 -3.330 1.00 87.62 254 ALA A N 1
ATOM 2033 C CA . ALA A 1 254 ? 14.852 12.819 -2.582 1.00 87.62 254 ALA A CA 1
ATOM 2034 C C . ALA A 1 254 ? 14.787 11.322 -2.945 1.00 87.62 254 ALA A C 1
ATOM 2036 O O . ALA A 1 254 ? 13.895 10.616 -2.466 1.00 87.62 254 ALA A O 1
ATOM 2037 N N . THR A 1 255 ? 15.671 10.797 -3.795 1.00 93.31 255 THR A N 1
ATOM 2038 C CA . THR A 1 255 ? 15.672 9.367 -4.137 1.00 93.31 255 THR A CA 1
ATOM 2039 C C . THR A 1 255 ? 16.629 8.616 -3.215 1.00 93.31 255 THR A C 1
ATOM 2041 O O . THR A 1 255 ? 17.787 9.011 -3.111 1.00 93.31 255 THR A O 1
ATOM 2044 N N . PRO A 1 256 ? 16.203 7.517 -2.565 1.00 94.75 256 PRO A N 1
ATOM 2045 C CA . PRO A 1 256 ? 17.113 6.737 -1.739 1.00 94.75 256 PRO A CA 1
ATOM 2046 C C . PRO A 1 256 ? 18.288 6.187 -2.541 1.00 94.75 256 PRO A C 1
ATOM 2048 O O . PRO A 1 256 ? 18.086 5.686 -3.649 1.00 94.75 256 PRO A O 1
ATOM 2051 N N . PHE A 1 257 ? 19.487 6.223 -1.954 1.00 94.06 257 PHE A N 1
ATOM 2052 C CA . PHE A 1 257 ? 20.724 5.816 -2.622 1.00 94.06 257 PHE A CA 1
ATOM 2053 C C . PHE A 1 257 ? 20.617 4.429 -3.270 1.00 94.06 257 PHE A C 1
ATOM 2055 O O . PHE A 1 257 ? 20.821 4.325 -4.471 1.00 94.06 257 PHE A O 1
ATOM 2062 N N . ALA A 1 258 ? 20.177 3.399 -2.538 1.00 95.19 258 ALA A N 1
ATOM 2063 C CA . ALA A 1 258 ? 20.066 2.034 -3.073 1.00 95.19 258 ALA A CA 1
ATOM 2064 C C . ALA A 1 258 ? 19.081 1.893 -4.256 1.00 95.19 258 ALA A C 1
ATOM 2066 O O . ALA A 1 258 ? 19.210 0.986 -5.073 1.00 95.19 258 ALA A O 1
ATOM 2067 N N . PHE A 1 259 ? 18.098 2.794 -4.389 1.00 96.31 259 PHE A N 1
ATOM 2068 C CA . PHE A 1 259 ? 17.243 2.844 -5.581 1.00 96.31 259 PHE A CA 1
ATOM 2069 C C . PHE A 1 259 ? 17.897 3.641 -6.711 1.00 96.31 259 PHE A C 1
ATOM 2071 O O . PHE A 1 259 ? 17.842 3.243 -7.876 1.00 96.31 259 PHE A O 1
ATOM 2078 N N . TRP A 1 260 ? 18.488 4.790 -6.376 1.00 95.19 260 TRP A N 1
ATOM 2079 C CA . TRP A 1 260 ? 19.168 5.655 -7.332 1.00 95.19 260 TRP A CA 1
ATOM 2080 C C . TRP A 1 260 ? 20.324 4.924 -8.015 1.00 95.19 260 TRP A C 1
ATOM 2082 O O . TRP A 1 260 ? 20.401 4.945 -9.241 1.00 95.19 260 TRP A O 1
ATOM 2092 N N . ASP A 1 261 ? 21.165 4.256 -7.229 1.00 94.25 261 ASP A N 1
ATOM 2093 C CA . ASP A 1 261 ? 22.352 3.520 -7.656 1.00 94.25 261 ASP A CA 1
ATOM 2094 C C . ASP A 1 261 ? 21.964 2.341 -8.551 1.00 94.25 261 ASP A C 1
ATOM 2096 O O . ASP A 1 261 ? 22.375 2.288 -9.712 1.00 94.25 261 ASP A O 1
ATOM 2100 N N . ALA A 1 262 ? 21.019 1.512 -8.095 1.00 93.75 262 ALA A N 1
ATOM 2101 C CA . ALA A 1 262 ? 20.434 0.441 -8.893 1.00 93.75 262 ALA A CA 1
ATOM 2102 C C . ALA A 1 262 ? 19.963 0.931 -10.273 1.00 93.75 262 ALA A C 1
ATOM 2104 O O . ALA A 1 262 ? 20.279 0.322 -11.293 1.00 93.75 262 ALA A O 1
ATOM 2105 N N . VAL A 1 263 ? 19.236 2.051 -10.338 1.00 93.69 263 VAL A N 1
ATOM 2106 C CA . VAL A 1 263 ? 18.697 2.585 -11.598 1.00 93.69 263 VAL A CA 1
ATOM 2107 C C . VAL A 1 263 ? 19.770 3.250 -12.463 1.00 93.69 263 VAL A C 1
ATOM 2109 O O . VAL A 1 263 ? 19.812 3.015 -13.671 1.00 93.69 263 VAL A O 1
ATOM 2112 N N . ARG A 1 264 ? 20.612 4.117 -11.896 1.00 89.81 264 ARG A N 1
ATOM 2113 C CA . ARG A 1 264 ? 21.615 4.878 -12.654 1.00 89.81 264 ARG A CA 1
ATOM 2114 C C . ARG A 1 264 ? 22.772 4.006 -13.107 1.00 89.81 264 ARG A C 1
ATOM 2116 O O . ARG A 1 264 ? 23.172 4.147 -14.256 1.00 89.81 264 ARG A O 1
ATOM 2123 N N . GLY A 1 265 ? 23.241 3.096 -12.260 1.00 82.62 265 GLY A N 1
ATOM 2124 C CA . GLY A 1 265 ? 24.315 2.166 -12.592 1.00 82.62 265 GLY A CA 1
ATOM 2125 C C . GLY A 1 265 ? 23.938 1.182 -13.699 1.00 82.62 265 GLY A C 1
ATOM 2126 O O . GLY A 1 265 ? 24.805 0.756 -14.452 1.00 82.62 265 GLY A O 1
ATOM 2127 N N . ASN A 1 266 ? 22.644 0.859 -13.857 1.00 85.94 266 ASN A N 1
ATOM 2128 C CA . ASN A 1 266 ? 22.221 -0.263 -14.707 1.00 85.94 266 ASN A CA 1
ATOM 2129 C C . ASN A 1 266 ? 21.267 0.069 -15.863 1.00 85.94 266 ASN A C 1
ATOM 2131 O O . ASN A 1 266 ? 21.111 -0.766 -16.764 1.00 85.94 266 ASN A O 1
ATOM 2135 N N . LEU A 1 267 ? 20.570 1.213 -15.824 1.00 85.88 267 LEU A N 1
ATOM 2136 C CA . LEU A 1 267 ? 19.625 1.647 -16.870 1.00 85.88 267 LEU A CA 1
ATOM 2137 C C . LEU A 1 267 ? 20.051 2.940 -17.569 1.00 85.88 267 LEU A C 1
ATOM 2139 O O . LEU A 1 267 ? 19.371 3.368 -18.504 1.00 85.88 267 LEU A O 1
ATOM 2143 N N . ALA A 1 268 ? 21.115 3.609 -17.119 1.00 69.06 268 ALA A N 1
ATOM 2144 C CA . ALA A 1 268 ? 21.645 4.738 -17.865 1.00 69.06 268 ALA A CA 1
ATOM 2145 C C . ALA A 1 268 ? 22.184 4.231 -19.206 1.00 69.06 268 ALA A C 1
ATOM 2147 O O . ALA A 1 268 ? 23.160 3.489 -19.257 1.00 69.06 268 ALA A O 1
ATOM 2148 N N . GLU A 1 269 ? 21.539 4.633 -20.301 1.00 59.62 269 GLU A N 1
ATOM 2149 C CA . GLU A 1 269 ? 22.192 4.558 -21.601 1.00 59.62 269 GLU A CA 1
ATOM 2150 C C . GLU A 1 269 ? 23.446 5.445 -21.530 1.00 59.62 269 GLU A C 1
ATOM 2152 O O . GLU A 1 269 ? 23.355 6.567 -21.006 1.00 59.62 269 GLU A O 1
ATOM 2157 N N . PRO A 1 270 ? 24.603 4.988 -22.041 1.00 54.34 270 PRO A N 1
ATOM 2158 C CA . PRO A 1 270 ? 25.722 5.887 -22.254 1.00 54.34 270 PRO A CA 1
ATOM 2159 C C . PRO A 1 270 ? 25.208 7.084 -23.053 1.00 54.34 270 PRO A C 1
ATOM 2161 O O . PRO A 1 270 ? 24.440 6.911 -24.005 1.00 54.34 270 PRO A O 1
ATOM 2164 N N . ILE A 1 271 ? 25.588 8.302 -22.662 1.00 52.31 271 ILE A N 1
ATOM 2165 C CA . ILE A 1 271 ? 25.232 9.500 -23.424 1.00 52.31 271 ILE A CA 1
ATOM 2166 C C . ILE A 1 271 ? 25.930 9.385 -24.783 1.00 52.31 271 ILE A C 1
ATOM 2168 O O . ILE A 1 271 ? 27.071 9.806 -24.948 1.00 52.31 271 ILE A O 1
ATOM 2172 N N . ARG A 1 272 ? 25.249 8.803 -25.773 1.00 54.69 272 ARG A N 1
ATOM 2173 C CA . ARG A 1 272 ? 25.689 8.848 -27.162 1.00 54.69 272 ARG A CA 1
ATOM 2174 C C . ARG A 1 272 ? 25.306 10.215 -27.704 1.00 54.69 272 ARG A C 1
ATOM 2176 O O . ARG A 1 272 ? 24.179 10.434 -28.151 1.00 54.69 272 ARG A O 1
ATOM 2183 N N . VAL A 1 273 ? 26.235 11.159 -27.610 1.00 57.31 273 VAL A N 1
ATOM 2184 C CA . VAL A 1 273 ? 26.104 12.449 -28.285 1.00 57.31 273 VAL A CA 1
ATOM 2185 C C . VAL A 1 273 ? 26.293 12.194 -29.777 1.00 57.31 273 VAL A C 1
ATOM 2187 O O . VAL A 1 273 ? 27.413 12.070 -30.252 1.00 57.31 273 VAL A O 1
ATOM 2190 N N . MET A 1 274 ? 25.185 12.076 -30.508 1.00 62.91 274 MET A N 1
ATOM 2191 C CA . MET A 1 274 ? 25.214 12.089 -31.972 1.00 62.91 274 MET A CA 1
ATOM 2192 C C . MET A 1 274 ? 25.672 13.472 -32.442 1.00 62.91 274 MET A C 1
ATOM 2194 O O . MET A 1 274 ? 24.965 14.463 -32.225 1.00 62.91 274 MET A O 1
ATOM 2198 N N . GLY A 1 275 ? 26.840 13.531 -33.077 1.00 70.19 275 GLY A N 1
ATOM 2199 C CA . GLY A 1 275 ? 27.351 14.742 -33.719 1.00 70.19 275 GLY A CA 1
ATOM 2200 C C . GLY A 1 275 ? 26.546 15.125 -34.967 1.00 70.19 275 GLY A C 1
ATOM 2201 O O . GLY A 1 275 ? 25.777 14.324 -35.506 1.00 70.19 275 GLY A O 1
ATOM 2202 N N . ALA A 1 276 ? 26.732 16.356 -35.453 1.00 70.94 276 ALA A N 1
ATOM 2203 C CA . ALA A 1 276 ? 26.071 16.840 -36.670 1.00 70.94 276 ALA A CA 1
ATOM 2204 C C . ALA A 1 276 ? 26.400 15.970 -37.902 1.00 70.94 276 ALA A C 1
ATOM 2206 O O . ALA A 1 276 ? 25.527 15.709 -38.726 1.00 70.94 276 ALA A O 1
ATOM 2207 N N . GLU A 1 277 ? 27.629 15.458 -37.986 1.00 77.12 277 GLU A N 1
ATOM 2208 C CA . GLU A 1 277 ? 28.102 14.598 -39.080 1.00 77.12 277 GLU A CA 1
ATOM 2209 C C . GLU A 1 277 ? 27.451 13.209 -39.077 1.00 77.12 277 GLU A C 1
ATOM 2211 O O . GLU A 1 277 ? 27.085 12.669 -40.124 1.00 77.12 277 GLU A O 1
ATOM 2216 N N . GLU A 1 278 ? 27.235 12.640 -37.891 1.00 77.00 278 GLU A N 1
ATOM 2217 C CA . GLU A 1 278 ? 26.576 11.343 -37.731 1.00 77.00 278 GLU A CA 1
ATOM 2218 C C . GLU A 1 278 ? 25.089 11.438 -38.120 1.00 77.00 278 GLU A C 1
ATOM 2220 O O . GLU A 1 278 ? 24.541 10.548 -38.775 1.00 77.00 278 GLU A O 1
ATOM 2225 N N . MET A 1 279 ? 24.449 12.574 -37.813 1.00 79.94 279 MET A N 1
ATOM 2226 C CA . MET A 1 279 ? 23.087 12.880 -38.262 1.00 79.94 279 MET A CA 1
ATOM 2227 C C . MET A 1 279 ? 23.009 13.123 -39.776 1.00 79.94 279 MET A C 1
ATOM 2229 O O . MET A 1 279 ? 22.092 12.621 -40.430 1.00 79.94 279 MET A O 1
ATOM 2233 N N . ALA A 1 280 ? 23.975 13.846 -40.349 1.00 80.56 280 ALA A N 1
ATOM 2234 C CA . ALA A 1 280 ? 24.065 14.051 -41.794 1.00 80.56 280 ALA A CA 1
ATOM 2235 C C . ALA A 1 280 ? 24.207 12.711 -42.535 1.00 80.56 280 ALA A C 1
ATOM 2237 O O . ALA A 1 280 ? 23.515 12.470 -43.527 1.00 80.56 280 ALA A O 1
ATOM 2238 N N . SER A 1 281 ? 25.014 11.800 -41.989 1.00 82.81 281 SER A N 1
ATOM 2239 C CA . SER A 1 281 ? 25.182 10.438 -42.503 1.00 82.81 281 SER A CA 1
ATOM 2240 C C . SER A 1 281 ? 23.875 9.642 -42.448 1.00 82.81 281 SER A C 1
ATOM 2242 O O . SER A 1 281 ? 23.485 9.019 -43.437 1.00 82.81 281 SER A O 1
ATOM 2244 N N . ALA A 1 282 ? 23.136 9.710 -41.335 1.00 80.75 282 ALA A N 1
ATOM 2245 C CA . ALA A 1 282 ? 21.831 9.058 -41.213 1.00 80.75 282 ALA A CA 1
ATOM 2246 C C . ALA A 1 282 ? 20.802 9.608 -42.221 1.00 80.75 282 ALA A C 1
ATOM 2248 O O . ALA A 1 282 ? 20.075 8.835 -42.852 1.00 80.75 282 ALA A O 1
ATOM 2249 N N . CYS A 1 283 ? 20.779 10.929 -42.427 1.00 77.75 283 CYS A N 1
ATOM 2250 C CA . CYS A 1 283 ? 19.919 11.577 -43.418 1.00 77.75 283 CYS A CA 1
ATOM 2251 C C . CYS A 1 283 ? 20.262 11.153 -44.853 1.00 77.75 283 CYS A C 1
ATOM 2253 O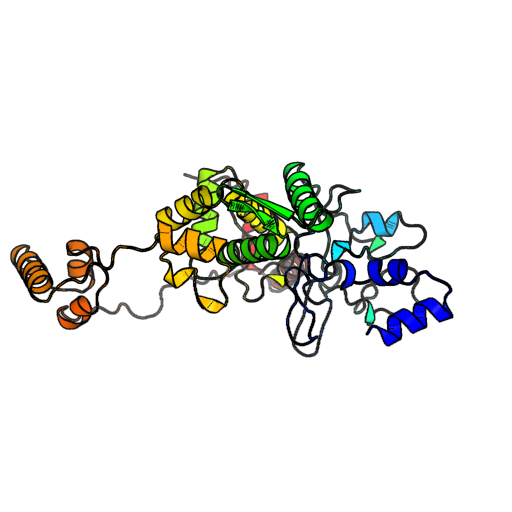 O . CYS A 1 283 ? 19.355 10.896 -45.647 1.00 77.75 283 CYS A O 1
ATOM 2255 N N . TRP A 1 284 ? 21.554 11.049 -45.176 1.00 82.88 284 TRP A N 1
ATOM 2256 C CA . TRP A 1 284 ? 22.023 10.584 -46.481 1.00 82.88 284 TRP A CA 1
ATOM 2257 C C . TRP A 1 284 ? 21.618 9.128 -46.744 1.00 82.88 284 TRP A C 1
ATOM 2259 O O . TRP A 1 284 ? 21.100 8.812 -47.816 1.00 82.88 284 TRP A O 1
ATOM 2269 N N . VAL A 1 285 ? 21.765 8.243 -45.750 1.00 84.88 285 VAL A N 1
ATOM 2270 C CA . VAL A 1 285 ? 21.345 6.836 -45.871 1.00 84.88 285 VAL A CA 1
ATOM 2271 C C . VAL A 1 285 ? 19.831 6.719 -46.066 1.00 84.88 285 VAL A C 1
ATOM 2273 O O . VAL A 1 285 ? 19.393 5.927 -46.902 1.00 84.88 285 VAL A O 1
ATOM 2276 N N . ALA A 1 286 ? 19.027 7.505 -45.341 1.00 80.62 286 ALA A N 1
ATOM 2277 C CA . ALA A 1 286 ? 17.571 7.516 -45.504 1.00 80.62 286 ALA A CA 1
ATOM 2278 C C . ALA A 1 286 ? 17.164 7.906 -46.938 1.00 80.62 286 ALA A C 1
ATOM 2280 O O . ALA A 1 286 ? 16.364 7.209 -47.566 1.00 80.62 286 ALA A O 1
ATOM 2281 N N . GLN A 1 287 ? 17.792 8.950 -47.491 1.00 80.44 287 GLN A N 1
ATOM 2282 C CA . GLN A 1 287 ? 17.566 9.385 -48.872 1.00 80.44 287 GLN A CA 1
ATOM 2283 C C . GLN A 1 287 ? 18.012 8.339 -49.896 1.00 80.44 287 GLN A C 1
ATOM 2285 O O . GLN A 1 287 ? 17.275 8.051 -50.836 1.00 80.44 287 GLN A O 1
ATOM 2290 N N . LYS A 1 288 ? 19.182 7.718 -49.699 1.00 83.94 288 LYS A N 1
ATOM 2291 C CA . LYS A 1 288 ? 19.694 6.663 -50.587 1.00 83.94 288 LYS A CA 1
ATOM 2292 C C . LYS A 1 288 ? 18.786 5.429 -50.617 1.00 83.94 288 LYS A C 1
ATOM 2294 O O . LYS A 1 288 ? 18.722 4.741 -51.629 1.00 83.94 288 LYS A O 1
ATOM 2299 N N . ARG A 1 289 ? 18.059 5.159 -49.528 1.00 84.88 289 ARG A N 1
ATOM 2300 C CA . ARG A 1 289 ? 17.044 4.094 -49.446 1.00 84.88 289 ARG A CA 1
ATOM 2301 C C . ARG A 1 289 ? 15.697 4.478 -50.076 1.00 84.88 289 ARG A C 1
ATOM 2303 O O . ARG A 1 289 ? 14.754 3.702 -49.973 1.00 84.88 289 ARG A O 1
ATOM 2310 N N . GLY A 1 290 ? 15.587 5.656 -50.699 1.00 76.56 290 GLY A N 1
ATOM 2311 C CA . GLY A 1 290 ? 14.352 6.145 -51.320 1.00 76.56 290 GLY A CA 1
ATOM 2312 C C . GLY A 1 290 ? 13.264 6.531 -50.315 1.00 76.56 290 GLY A C 1
ATOM 2313 O O . GLY A 1 290 ? 12.099 6.660 -50.685 1.00 76.56 290 GLY A O 1
ATOM 2314 N N . LYS A 1 291 ? 13.617 6.695 -49.036 1.00 74.88 291 LYS A N 1
ATOM 2315 C CA . LYS A 1 291 ? 12.669 6.977 -47.960 1.00 74.88 291 LYS A CA 1
ATOM 2316 C C . LYS A 1 291 ? 12.705 8.456 -47.562 1.00 74.88 291 LYS A C 1
ATOM 2318 O O . LYS A 1 291 ? 13.755 9.098 -47.593 1.00 74.88 291 LYS A O 1
ATOM 2323 N N . ARG A 1 292 ? 11.553 9.015 -47.166 1.00 73.25 292 ARG A N 1
ATOM 2324 C CA . ARG A 1 292 ? 11.467 10.394 -46.641 1.00 73.25 292 ARG A CA 1
ATOM 2325 C C . ARG A 1 292 ? 12.144 10.490 -45.273 1.00 73.25 292 ARG A C 1
ATOM 2327 O O . ARG A 1 292 ? 12.038 9.559 -44.476 1.00 73.25 292 ARG A O 1
ATOM 2334 N N . LYS A 1 293 ? 12.754 11.639 -44.957 1.00 76.75 293 LYS A N 1
ATOM 2335 C CA . LYS A 1 293 ? 13.437 11.908 -43.675 1.00 76.75 293 LYS A CA 1
ATOM 2336 C C . LYS A 1 293 ? 12.445 12.142 -42.534 1.00 76.75 293 LYS A C 1
ATOM 2338 O O . LYS A 1 293 ? 12.537 13.118 -41.804 1.00 76.75 293 LYS A O 1
ATOM 2343 N N . THR A 1 294 ? 11.437 11.293 -42.388 1.00 79.88 294 THR A N 1
ATOM 2344 C CA . THR A 1 294 ? 10.473 11.453 -41.298 1.00 79.88 294 THR A CA 1
ATOM 2345 C C . THR A 1 294 ? 11.135 11.131 -39.961 1.00 79.88 294 THR A C 1
ATOM 2347 O O . THR A 1 294 ? 12.087 10.350 -39.887 1.00 79.88 294 THR A O 1
ATOM 2350 N N . ARG A 1 295 ? 10.594 11.688 -38.873 1.00 75.44 295 ARG A N 1
ATOM 2351 C CA . ARG A 1 295 ? 11.066 11.409 -37.509 1.00 75.44 295 ARG A CA 1
ATOM 2352 C C . ARG A 1 295 ? 11.161 9.906 -37.218 1.00 75.44 295 ARG A C 1
ATOM 2354 O O . ARG A 1 295 ? 12.116 9.478 -36.579 1.00 75.44 295 ARG A O 1
ATOM 2361 N N . ASN A 1 296 ? 10.187 9.120 -37.679 1.00 74.00 296 ASN A N 1
ATOM 2362 C CA . ASN A 1 296 ? 10.141 7.674 -37.449 1.00 74.00 296 ASN A CA 1
ATOM 2363 C C . ASN A 1 296 ? 11.242 6.933 -38.214 1.00 74.00 296 ASN A C 1
ATOM 2365 O O . ASN A 1 296 ? 11.909 6.093 -37.625 1.00 74.00 296 ASN A O 1
ATOM 2369 N N . GLU A 1 297 ? 11.480 7.294 -39.475 1.00 76.62 297 GLU A N 1
ATOM 2370 C CA . GLU A 1 297 ? 12.551 6.719 -40.303 1.00 76.62 297 GLU A CA 1
ATOM 2371 C C . GLU A 1 297 ? 13.941 7.014 -39.727 1.00 76.62 297 GLU A C 1
ATOM 2373 O O . GLU A 1 297 ? 14.776 6.119 -39.592 1.00 76.62 297 GLU A O 1
ATOM 2378 N N . LEU A 1 298 ? 14.180 8.261 -39.305 1.00 77.88 298 LEU A N 1
ATOM 2379 C CA . LEU A 1 298 ? 15.438 8.639 -38.660 1.00 77.88 298 LEU A CA 1
ATOM 2380 C C . LEU A 1 298 ? 15.605 7.953 -37.294 1.00 77.88 298 LEU A C 1
ATOM 2382 O O . LEU A 1 298 ? 16.706 7.522 -36.958 1.00 77.88 298 LEU A O 1
ATOM 2386 N N . LEU A 1 299 ? 14.526 7.786 -36.520 1.00 77.19 299 LEU A N 1
ATOM 2387 C CA . LEU A 1 299 ? 14.553 7.015 -35.271 1.00 77.19 299 LEU A CA 1
ATOM 2388 C C . LEU A 1 299 ? 14.831 5.526 -35.502 1.00 77.19 299 LEU A C 1
ATOM 2390 O O . LEU A 1 299 ? 15.531 4.922 -34.694 1.00 77.19 299 LEU A O 1
ATOM 2394 N N . GLU A 1 300 ? 14.307 4.933 -36.571 1.00 78.94 300 GLU A N 1
ATOM 2395 C CA . GLU A 1 300 ? 14.525 3.523 -36.909 1.00 78.94 300 GLU A CA 1
ATOM 2396 C C . GLU A 1 300 ? 15.987 3.255 -37.303 1.00 78.94 300 GLU A C 1
ATOM 2398 O O . GLU A 1 300 ? 16.575 2.250 -36.891 1.00 78.94 300 GLU A O 1
ATOM 2403 N N . LEU A 1 301 ? 16.596 4.191 -38.040 1.00 77.94 301 LEU A N 1
ATOM 2404 C CA . LEU A 1 301 ? 17.999 4.144 -38.460 1.00 77.94 301 LEU A CA 1
ATOM 2405 C C . LEU A 1 301 ? 18.978 4.390 -37.308 1.00 77.94 301 LEU A C 1
ATOM 2407 O O . LEU A 1 301 ? 19.947 3.653 -37.150 1.00 77.94 301 LEU A O 1
ATOM 2411 N N . ILE A 1 302 ? 18.732 5.432 -36.516 1.00 75.62 302 ILE A N 1
ATOM 2412 C CA . ILE A 1 302 ? 19.678 5.924 -35.504 1.00 75.62 302 ILE A CA 1
ATOM 2413 C C . ILE A 1 302 ? 19.486 5.198 -34.170 1.00 75.62 302 ILE A C 1
ATOM 2415 O O . ILE A 1 302 ? 20.421 5.085 -33.378 1.00 75.62 302 ILE A O 1
ATOM 2419 N N . ARG A 1 303 ? 18.264 4.714 -33.906 1.00 68.56 303 ARG A N 1
ATOM 2420 C CA . ARG A 1 303 ? 17.829 4.038 -32.670 1.00 68.56 303 ARG A CA 1
ATOM 2421 C C . ARG A 1 303 ? 18.027 4.841 -31.377 1.00 68.56 303 ARG A C 1
ATOM 2423 O O . ARG A 1 303 ? 17.789 4.316 -30.296 1.00 68.56 303 ARG A O 1
ATOM 2430 N N . VAL A 1 304 ? 18.386 6.124 -31.473 1.00 66.69 304 VAL A N 1
ATOM 2431 C CA . VAL A 1 304 ? 18.598 7.039 -30.340 1.00 66.69 304 VAL A CA 1
ATOM 2432 C C . VAL A 1 304 ? 17.705 8.267 -30.489 1.00 66.69 304 VAL A C 1
ATOM 2434 O O . VAL A 1 304 ? 17.631 8.878 -31.553 1.00 66.69 304 VAL A O 1
ATOM 2437 N N . LYS A 1 305 ? 17.028 8.666 -29.405 1.00 62.69 305 LYS A N 1
ATOM 2438 C CA . LYS A 1 305 ? 16.215 9.893 -29.367 1.00 62.69 305 LYS A CA 1
ATOM 2439 C C . LYS A 1 305 ? 17.107 11.105 -29.093 1.00 62.69 305 LYS A C 1
ATOM 2441 O O . LYS A 1 305 ? 17.604 11.258 -27.984 1.00 62.69 305 LYS A O 1
ATOM 2446 N N . THR A 1 306 ? 17.257 11.990 -30.076 1.00 69.38 306 THR A N 1
ATOM 2447 C CA . THR A 1 306 ? 18.055 13.224 -29.970 1.00 69.38 306 THR A CA 1
ATOM 2448 C C . THR A 1 306 ? 17.304 14.425 -30.546 1.00 69.38 306 THR A C 1
ATOM 2450 O O . THR A 1 306 ? 16.513 14.268 -31.476 1.00 69.38 306 THR A O 1
ATOM 2453 N N . LYS A 1 307 ? 17.580 15.631 -30.023 1.00 67.44 307 LYS A N 1
ATOM 2454 C CA . LYS A 1 307 ? 17.050 16.902 -30.557 1.00 67.44 307 LYS A CA 1
ATOM 2455 C C . LYS A 1 307 ? 17.461 17.139 -32.012 1.00 67.44 307 LYS A C 1
ATOM 2457 O O . LYS A 1 307 ? 16.749 17.819 -32.736 1.00 67.44 307 LYS A O 1
ATOM 2462 N N . GLN A 1 308 ? 18.571 16.544 -32.452 1.00 69.06 308 GLN A N 1
ATOM 2463 C CA . GLN A 1 308 ? 19.006 16.609 -33.848 1.00 69.06 308 GLN A CA 1
ATOM 2464 C C . GLN A 1 308 ? 17.963 15.995 -34.800 1.00 69.06 308 GLN A C 1
ATOM 2466 O O . GLN A 1 308 ? 17.784 16.492 -35.900 1.00 69.06 308 GLN A O 1
ATOM 2471 N N . ILE A 1 309 ? 17.195 14.982 -34.379 1.00 71.12 309 ILE A N 1
ATOM 2472 C CA . ILE A 1 309 ? 16.130 14.429 -35.234 1.00 71.12 309 ILE A CA 1
ATOM 2473 C C . ILE A 1 309 ? 15.051 15.483 -35.485 1.00 71.12 309 ILE A C 1
ATOM 2475 O O . ILE A 1 309 ? 14.574 15.603 -36.603 1.00 71.12 309 ILE A O 1
ATOM 2479 N N . ASP A 1 310 ? 14.696 16.269 -34.470 1.00 69.06 310 ASP A N 1
ATOM 2480 C CA . ASP A 1 310 ? 13.676 17.310 -34.610 1.00 69.06 310 ASP A CA 1
ATOM 2481 C C . ASP A 1 310 ? 14.145 18.472 -35.511 1.00 69.06 310 ASP A C 1
ATOM 2483 O O . ASP A 1 310 ? 13.315 19.137 -36.118 1.00 69.06 310 ASP A O 1
ATOM 2487 N N . LEU A 1 311 ? 15.462 18.691 -35.632 1.00 75.44 311 LEU A N 1
ATOM 2488 C CA . LEU A 1 311 ? 16.054 19.709 -36.511 1.00 75.44 311 LEU A CA 1
ATOM 2489 C C . LEU A 1 311 ? 16.155 19.264 -37.979 1.00 75.44 311 LEU A C 1
ATOM 2491 O O . LEU A 1 311 ? 16.121 20.108 -38.868 1.00 75.44 311 LEU A O 1
ATOM 2495 N N . HIS A 1 312 ? 16.306 17.958 -38.227 1.00 73.88 312 HIS A N 1
ATOM 2496 C CA . HIS A 1 312 ? 16.610 17.404 -39.557 1.00 73.88 312 HIS A CA 1
ATOM 2497 C C . HIS A 1 312 ? 15.471 16.574 -40.169 1.00 73.88 312 HIS A C 1
ATOM 2499 O O . HIS A 1 312 ? 15.568 16.170 -41.329 1.00 73.88 312 HIS A O 1
ATOM 2505 N N . ALA A 1 313 ? 14.412 16.287 -39.406 1.00 76.88 313 ALA A N 1
ATOM 2506 C CA . ALA A 1 313 ? 13.269 15.526 -39.890 1.00 76.88 313 ALA A CA 1
ATOM 2507 C C . ALA A 1 313 ? 12.302 16.394 -40.705 1.00 76.88 313 ALA A C 1
ATOM 2509 O O . ALA A 1 313 ? 11.880 17.465 -40.271 1.00 76.88 313 ALA A O 1
ATOM 2510 N N . ASP A 1 314 ? 11.856 15.864 -41.841 1.00 76.94 314 ASP A N 1
ATOM 2511 C CA . ASP A 1 314 ? 10.766 16.457 -42.605 1.00 76.94 314 ASP A CA 1
ATOM 2512 C C . ASP A 1 314 ? 9.439 16.306 -41.832 1.00 76.94 314 ASP A C 1
ATOM 2514 O O . ASP A 1 314 ? 9.185 15.245 -41.238 1.00 76.94 314 ASP A O 1
ATOM 2518 N N . PRO A 1 315 ? 8.535 17.303 -41.891 1.00 62.19 315 PRO A N 1
ATOM 2519 C CA . PRO A 1 315 ? 7.199 17.190 -41.321 1.00 62.19 315 PRO A CA 1
ATOM 2520 C C . PRO A 1 315 ? 6.452 15.977 -41.891 1.00 62.19 315 PRO A C 1
ATOM 2522 O O . PRO A 1 315 ? 6.259 15.837 -43.105 1.00 62.19 315 PRO A O 1
ATOM 2525 N N . SER A 1 316 ? 6.009 15.089 -41.002 1.00 57.44 316 SER A N 1
ATOM 2526 C CA . SER A 1 316 ? 5.187 13.931 -41.349 1.00 57.44 316 SER A CA 1
ATOM 2527 C C . SER A 1 316 ? 3.705 14.293 -41.244 1.00 57.44 316 SER A C 1
ATOM 2529 O O . SER A 1 316 ? 3.026 13.887 -40.302 1.00 57.44 316 SER A O 1
ATOM 2531 N N . THR A 1 317 ? 3.171 15.094 -42.162 1.00 50.31 317 THR A N 1
ATOM 2532 C CA . THR A 1 317 ? 1.719 15.302 -42.210 1.00 50.31 317 THR A CA 1
ATOM 2533 C C . THR A 1 317 ? 1.030 14.139 -42.915 1.00 50.31 317 THR A C 1
ATOM 2535 O O . THR A 1 317 ? 0.954 14.075 -44.135 1.00 50.31 317 THR A O 1
ATOM 2538 N N . GLN A 1 318 ? 0.475 13.245 -42.102 1.00 44.16 318 GLN A N 1
ATOM 2539 C CA . GLN A 1 318 ? -0.933 12.862 -42.189 1.00 44.16 318 GLN A CA 1
ATOM 2540 C C . GLN A 1 318 ? -1.421 12.694 -40.749 1.00 44.16 318 GLN A C 1
ATOM 2542 O O . GLN A 1 318 ? -1.217 11.664 -40.110 1.00 44.16 318 GLN A O 1
ATOM 2547 N N . HIS A 1 319 ? -2.014 13.755 -40.204 1.00 43.41 319 HIS A N 1
ATOM 2548 C CA . HIS A 1 319 ? -2.838 13.610 -39.015 1.00 43.41 319 HIS A CA 1
ATOM 2549 C C . HIS A 1 319 ? -4.088 12.837 -39.433 1.00 43.41 319 HIS A C 1
ATOM 2551 O O . HIS A 1 319 ? -4.915 13.359 -40.177 1.00 43.41 319 HIS A O 1
ATOM 2557 N N . LEU A 1 320 ? -4.224 11.597 -38.962 1.00 41.50 320 LEU A N 1
ATOM 2558 C CA . LEU A 1 320 ? -5.546 10.989 -38.863 1.00 41.50 320 LEU A CA 1
ATOM 2559 C C . LEU A 1 320 ? -6.391 11.865 -37.923 1.00 41.50 320 LEU A C 1
ATOM 2561 O O . LEU A 1 320 ? -5.852 12.367 -36.926 1.00 41.50 320 LEU A O 1
ATOM 2565 N N . PRO A 1 321 ? -7.680 12.089 -38.230 1.00 35.31 321 PRO A N 1
ATOM 2566 C CA . PRO A 1 321 ? -8.549 12.877 -37.375 1.00 35.31 321 PRO A CA 1
ATOM 2567 C C . PRO A 1 321 ? -8.545 12.309 -35.955 1.00 35.31 321 PRO A C 1
ATOM 2569 O O . PRO A 1 321 ? -8.541 11.099 -35.722 1.00 35.31 321 PRO A O 1
ATOM 2572 N N . TYR A 1 322 ? -8.509 13.219 -34.990 1.00 35.00 322 TYR A N 1
ATOM 2573 C CA . TYR A 1 322 ? -8.596 12.895 -33.578 1.00 35.00 322 TYR A CA 1
ATOM 2574 C C . TYR A 1 322 ? -9.958 12.248 -33.293 1.00 35.00 322 TYR A C 1
ATOM 2576 O O . TYR A 1 322 ? -10.970 12.945 -33.298 1.00 35.00 322 TYR A O 1
ATOM 2584 N N . GLY A 1 323 ? -9.994 10.933 -33.045 1.00 45.00 323 GLY A N 1
ATOM 2585 C CA . GLY A 1 323 ? -11.228 10.277 -32.602 1.00 45.00 323 GLY A CA 1
ATOM 2586 C C . GLY A 1 323 ? -11.445 8.819 -32.999 1.00 45.00 323 GLY A C 1
ATOM 2587 O O . GLY A 1 323 ? -12.548 8.496 -33.403 1.00 45.00 323 GLY A O 1
ATOM 2588 N N . GLU A 1 324 ? -10.481 7.914 -32.820 1.00 42.03 324 GLU A N 1
ATOM 2589 C CA . GLU A 1 324 ? -10.770 6.466 -32.845 1.00 42.03 324 GLU A CA 1
ATOM 2590 C C . GLU A 1 324 ? -10.063 5.752 -31.687 1.00 42.03 324 GLU A C 1
ATOM 2592 O O . GLU A 1 324 ? -9.090 5.018 -31.831 1.00 42.03 324 GLU A O 1
ATOM 2597 N N . GLY A 1 325 ? -10.560 6.015 -30.479 1.00 35.31 325 GLY A N 1
ATOM 2598 C CA . GLY A 1 325 ? -10.184 5.321 -29.253 1.00 35.31 325 GLY A CA 1
ATOM 2599 C C . GLY A 1 325 ? -11.446 4.901 -28.515 1.00 35.31 325 GLY A C 1
ATOM 2600 O O . GLY A 1 325 ? -12.080 5.712 -27.848 1.00 35.31 325 GLY A O 1
ATOM 2601 N N . ARG A 1 326 ? -11.817 3.633 -28.694 1.00 41.41 326 ARG A N 1
ATOM 2602 C CA . ARG A 1 326 ? -13.029 2.962 -28.206 1.00 41.41 326 ARG A CA 1
ATOM 2603 C C . ARG A 1 326 ? -13.319 3.264 -26.729 1.00 41.41 326 ARG A C 1
ATOM 2605 O O . ARG A 1 326 ? -12.562 2.854 -25.851 1.00 41.41 326 ARG A O 1
ATOM 2612 N N . TYR A 1 327 ? -14.461 3.894 -26.457 1.00 41.66 327 TYR A N 1
ATOM 2613 C CA . TYR A 1 327 ? -15.138 3.778 -25.166 1.00 41.66 327 TYR A CA 1
ATOM 2614 C C . TYR A 1 327 ? -16.169 2.657 -25.290 1.00 41.66 327 TYR A C 1
ATOM 2616 O O . TYR A 1 327 ? -16.976 2.650 -26.217 1.00 41.66 327 TYR A O 1
ATOM 2624 N N . TRP A 1 328 ? -16.126 1.690 -24.381 1.00 40.97 328 TRP A N 1
ATOM 2625 C CA . TRP A 1 328 ? -17.102 0.607 -24.329 1.00 40.97 328 TRP A CA 1
ATOM 2626 C C . TRP A 1 328 ? -18.442 1.192 -23.843 1.00 40.97 328 TRP A C 1
ATOM 2628 O O . TRP A 1 328 ? -18.597 1.491 -22.659 1.00 40.97 328 TRP A O 1
ATOM 2638 N N . LYS A 1 329 ? -19.391 1.432 -24.757 1.00 45.75 329 LYS A N 1
ATOM 2639 C CA . LYS A 1 329 ? -20.805 1.659 -24.424 1.00 45.75 329 LYS A CA 1
ATOM 2640 C C . LYS A 1 329 ? -21.534 0.339 -24.634 1.00 45.75 329 LYS A C 1
ATOM 2642 O O . LYS A 1 329 ? -21.654 -0.134 -25.756 1.00 45.75 329 LYS A O 1
ATOM 2647 N N . LEU A 1 330 ? -21.976 -0.269 -23.543 1.00 49.81 330 LEU A N 1
ATOM 2648 C CA . LEU A 1 330 ? -22.886 -1.409 -23.585 1.00 49.81 330 LEU A CA 1
ATOM 2649 C C . LEU A 1 330 ? -24.296 -0.849 -23.800 1.00 49.81 330 LEU A C 1
ATOM 2651 O O . LEU A 1 330 ? -25.021 -0.560 -22.843 1.00 49.81 330 LEU A O 1
ATOM 2655 N N . ASP A 1 331 ? -24.641 -0.600 -25.061 1.00 48.66 331 ASP A N 1
ATOM 2656 C CA . ASP A 1 331 ? -26.014 -0.278 -25.435 1.00 48.66 331 ASP A CA 1
ATOM 2657 C C . ASP A 1 331 ? -26.905 -1.488 -25.094 1.00 48.66 331 ASP A C 1
ATOM 2659 O O . ASP A 1 331 ? -26.529 -2.635 -25.326 1.00 48.66 331 ASP A O 1
ATOM 2663 N N . GLY A 1 332 ? -28.049 -1.243 -24.447 1.00 57.62 332 GLY A N 1
ATOM 2664 C CA . GLY A 1 332 ? -28.982 -2.293 -24.007 1.00 57.62 332 GLY A CA 1
ATOM 2665 C C . GLY A 1 332 ? -28.926 -2.689 -22.522 1.00 57.62 332 GLY A C 1
ATOM 2666 O O . GLY A 1 332 ? -29.815 -3.399 -22.062 1.00 57.62 332 GLY A O 1
ATOM 2667 N N . VAL A 1 333 ? -27.969 -2.198 -21.719 1.00 66.38 333 VAL A N 1
ATOM 2668 C CA . VAL A 1 333 ? -27.992 -2.432 -20.255 1.00 66.38 333 VAL A CA 1
ATOM 2669 C C . VAL A 1 333 ? -28.980 -1.479 -19.580 1.00 66.38 333 VAL A C 1
ATOM 2671 O O . VAL A 1 333 ? -28.833 -0.250 -19.678 1.00 66.38 333 VAL A O 1
ATOM 2674 N N . SER A 1 334 ? -29.959 -2.034 -18.857 1.00 67.19 334 SER A N 1
ATOM 2675 C CA . SER A 1 334 ? -30.988 -1.248 -18.164 1.00 67.19 334 SER A CA 1
ATOM 2676 C C . SER A 1 334 ? -30.380 -0.285 -17.122 1.00 67.19 334 SER A C 1
ATOM 2678 O O . SER A 1 334 ? -29.310 -0.559 -16.559 1.00 67.19 334 SER A O 1
ATOM 2680 N N . PRO A 1 335 ? -31.030 0.859 -16.825 1.00 64.69 335 PRO A N 1
ATOM 2681 C CA . PRO A 1 335 ? -30.568 1.785 -15.787 1.00 64.69 335 PRO A CA 1
ATOM 2682 C C . PRO A 1 335 ? -30.428 1.136 -14.403 1.00 64.69 335 PRO A C 1
ATOM 2684 O O . PRO A 1 335 ? -29.555 1.517 -13.624 1.00 64.69 335 PRO A O 1
ATOM 2687 N N . GLU A 1 336 ? -31.263 0.146 -14.089 1.00 68.12 336 GLU A N 1
ATOM 2688 C CA . GLU A 1 336 ? -31.201 -0.623 -12.842 1.00 68.12 336 GLU A CA 1
ATOM 2689 C C . GLU A 1 336 ? -29.932 -1.461 -12.756 1.00 68.12 336 GLU A C 1
ATOM 2691 O O . GLU A 1 336 ? -29.200 -1.342 -11.775 1.00 68.12 336 GLU A O 1
ATOM 2696 N N . ILE A 1 337 ? -29.599 -2.207 -13.813 1.00 75.75 337 ILE A N 1
ATOM 2697 C CA . ILE A 1 337 ? -28.365 -2.997 -13.860 1.00 75.75 337 ILE A CA 1
ATOM 2698 C C . ILE A 1 337 ? -27.133 -2.088 -13.847 1.00 75.75 337 ILE A C 1
ATOM 2700 O O . ILE A 1 337 ? -26.159 -2.395 -13.165 1.00 75.75 337 ILE A O 1
ATOM 2704 N N . ARG A 1 338 ? -27.174 -0.914 -14.496 1.00 70.81 338 ARG A N 1
ATOM 2705 C CA . ARG A 1 338 ? -26.088 0.079 -14.380 1.00 70.81 338 ARG A CA 1
ATOM 2706 C C . ARG A 1 338 ? -25.913 0.584 -12.948 1.00 70.81 338 ARG A C 1
ATOM 2708 O O . ARG A 1 338 ? -24.778 0.723 -12.492 1.00 70.81 338 ARG A O 1
ATOM 2715 N N . ARG A 1 339 ? -27.009 0.861 -12.233 1.00 69.12 339 ARG A N 1
ATOM 2716 C CA . ARG A 1 339 ? -26.965 1.265 -10.817 1.00 69.12 339 ARG A CA 1
ATOM 2717 C C . ARG A 1 339 ? -26.434 0.137 -9.934 1.00 69.12 339 ARG A C 1
ATOM 2719 O O . ARG A 1 339 ? -25.553 0.399 -9.121 1.00 69.12 339 ARG A O 1
ATOM 2726 N N . ALA A 1 340 ? -26.903 -1.093 -10.136 1.00 77.38 340 ALA A N 1
ATOM 2727 C CA . ALA A 1 340 ? -26.447 -2.271 -9.406 1.00 77.38 340 ALA A CA 1
ATOM 2728 C C . ALA A 1 340 ? -24.956 -2.549 -9.644 1.00 77.38 340 ALA A C 1
ATOM 2730 O O . ALA A 1 340 ? -24.211 -2.700 -8.683 1.00 77.38 340 ALA A O 1
ATOM 2731 N N . ALA A 1 341 ? -24.490 -2.508 -10.896 1.00 79.06 341 ALA A N 1
ATOM 2732 C CA . ALA A 1 341 ? -23.078 -2.671 -11.239 1.00 79.06 341 ALA A CA 1
ATOM 2733 C C . ALA A 1 341 ? -22.211 -1.552 -10.648 1.00 79.06 341 ALA A C 1
ATOM 2735 O O . ALA A 1 341 ? -21.133 -1.815 -10.125 1.00 79.06 341 ALA A O 1
ATOM 2736 N N . LYS A 1 342 ? -22.682 -0.295 -10.671 1.00 78.31 342 LYS A N 1
ATOM 2737 C CA . LYS A 1 342 ? -21.976 0.821 -10.024 1.00 78.31 342 LYS A CA 1
ATOM 2738 C C . LYS A 1 342 ? -21.896 0.638 -8.510 1.00 78.31 342 LYS A C 1
ATOM 2740 O O . LYS A 1 342 ? -20.853 0.920 -7.927 1.00 78.31 342 LYS A O 1
ATOM 2745 N N . LEU A 1 343 ? -22.974 0.173 -7.882 1.00 76.69 343 LEU A N 1
ATOM 2746 C CA . LEU A 1 343 ? -23.010 -0.107 -6.450 1.00 76.69 343 LEU A CA 1
ATOM 2747 C C . LEU A 1 343 ? -22.082 -1.272 -6.092 1.00 76.69 343 LEU A C 1
ATOM 2749 O O . LEU A 1 343 ? -21.297 -1.137 -5.162 1.00 76.69 343 LEU A O 1
ATOM 2753 N N . ALA A 1 344 ? -22.121 -2.368 -6.847 1.00 83.56 344 ALA A N 1
ATOM 2754 C CA . ALA A 1 344 ? -21.257 -3.528 -6.651 1.00 83.56 344 ALA A CA 1
ATOM 2755 C C . ALA A 1 344 ? -19.776 -3.170 -6.845 1.00 83.56 344 ALA A C 1
ATOM 2757 O O . ALA A 1 344 ? -18.968 -3.399 -5.949 1.00 83.56 344 ALA A O 1
ATOM 2758 N N . ALA A 1 345 ? -19.440 -2.476 -7.937 1.00 82.88 345 ALA A N 1
ATOM 2759 C CA . ALA A 1 345 ? -18.094 -1.958 -8.164 1.00 82.88 345 ALA A CA 1
ATOM 2760 C C . ALA A 1 345 ? -17.647 -1.030 -7.023 1.00 82.88 345 ALA A C 1
ATOM 2762 O O . ALA A 1 345 ? -16.531 -1.150 -6.527 1.00 82.88 345 ALA A O 1
ATOM 2763 N N . SER A 1 346 ? -18.532 -0.146 -6.543 1.00 82.50 346 SER A N 1
ATOM 2764 C CA . SER A 1 346 ? -18.235 0.746 -5.418 1.00 82.50 346 SER A CA 1
ATOM 2765 C C . SER A 1 346 ? -18.040 0.003 -4.096 1.00 82.50 346 SER A C 1
ATOM 2767 O O . SER A 1 346 ? -17.186 0.415 -3.313 1.00 82.50 346 SER A O 1
ATOM 2769 N N . ARG A 1 347 ? -18.816 -1.056 -3.827 1.00 82.62 347 ARG A N 1
ATOM 2770 C CA . ARG A 1 347 ? -18.662 -1.923 -2.645 1.00 82.62 347 ARG A CA 1
ATOM 2771 C C . ARG A 1 347 ? -17.308 -2.614 -2.652 1.00 82.62 347 ARG A C 1
ATOM 2773 O O . ARG A 1 347 ? -16.647 -2.670 -1.625 1.00 82.62 347 ARG A O 1
ATOM 2780 N N . GLU A 1 348 ? -16.870 -3.044 -3.827 1.00 83.31 348 GLU A N 1
ATOM 2781 C CA . GLU A 1 348 ? -15.561 -3.658 -4.017 1.00 83.31 348 GLU A CA 1
ATOM 2782 C C . GLU A 1 348 ? -14.430 -2.631 -4.187 1.00 83.31 348 GLU A C 1
ATOM 2784 O O . GLU A 1 348 ? -13.269 -3.009 -4.276 1.00 83.31 348 GLU A O 1
ATOM 2789 N N . GLY A 1 349 ? -14.722 -1.327 -4.230 1.00 79.56 349 GLY A N 1
ATOM 2790 C CA . GLY A 1 349 ? -13.718 -0.278 -4.435 1.00 79.56 349 GLY A CA 1
ATOM 2791 C C . GLY A 1 349 ? -13.049 -0.302 -5.815 1.00 79.56 349 GLY A C 1
ATOM 2792 O O . GLY A 1 349 ? -11.942 0.211 -5.972 1.00 79.56 349 GLY A O 1
ATOM 2793 N N . GLU A 1 350 ? -13.698 -0.898 -6.813 1.00 80.56 350 GLU A N 1
ATOM 2794 C CA . GLU A 1 350 ? -13.228 -0.970 -8.195 1.00 80.56 350 GLU A CA 1
ATOM 2795 C C . GLU A 1 350 ? -13.953 0.061 -9.076 1.00 80.56 350 GLU A C 1
ATOM 2797 O O . GLU A 1 350 ? -15.046 0.543 -8.767 1.00 80.56 350 GLU A O 1
ATOM 2802 N N . ASN A 1 351 ? -13.345 0.423 -10.210 1.00 75.25 351 ASN A N 1
ATOM 2803 C CA . ASN A 1 351 ? -14.095 1.142 -11.238 1.00 75.25 351 ASN A CA 1
ATOM 2804 C C . ASN A 1 351 ? -15.047 0.160 -11.950 1.00 75.25 351 ASN A C 1
ATOM 2806 O O . ASN A 1 351 ? -14.798 -1.043 -11.986 1.00 75.25 351 ASN A O 1
ATOM 2810 N N . VAL A 1 352 ? -16.139 0.667 -12.530 1.00 76.31 352 VAL A N 1
ATOM 2811 C CA . VAL A 1 352 ? -17.169 -0.202 -13.133 1.00 76.31 352 VAL A CA 1
ATOM 2812 C C . VAL A 1 352 ? -16.584 -1.110 -14.219 1.00 76.31 352 VAL A C 1
ATOM 2814 O O . VAL A 1 352 ? -16.924 -2.283 -14.270 1.00 76.31 352 VAL A O 1
ATOM 2817 N N . GLY A 1 353 ? -15.669 -0.607 -15.053 1.00 73.31 353 GLY A N 1
ATOM 2818 C CA . GLY A 1 353 ? -15.054 -1.411 -16.116 1.00 73.31 353 GLY A CA 1
ATOM 2819 C C . GLY A 1 353 ? -14.212 -2.581 -15.592 1.00 73.31 353 GLY A C 1
ATOM 2820 O O . GLY A 1 353 ? -14.337 -3.691 -16.093 1.00 73.31 353 GLY A O 1
ATOM 2821 N N . ALA A 1 354 ? -13.395 -2.343 -14.566 1.00 71.75 354 ALA A N 1
ATOM 2822 C CA . ALA A 1 354 ? -12.584 -3.340 -13.872 1.00 71.75 354 ALA A CA 1
ATOM 2823 C C . ALA A 1 354 ? -13.451 -4.425 -13.233 1.00 71.75 354 ALA A C 1
ATOM 2825 O O . ALA A 1 354 ? -13.193 -5.613 -13.429 1.00 71.75 354 ALA A O 1
ATOM 2826 N N . TRP A 1 355 ? -14.496 -3.995 -12.522 1.00 83.75 355 TRP A N 1
ATOM 2827 C CA . TRP A 1 355 ? -15.439 -4.890 -11.867 1.00 83.75 355 TRP A CA 1
ATOM 2828 C C . TRP A 1 355 ? -16.171 -5.769 -12.886 1.00 83.75 355 TRP A C 1
ATOM 2830 O O . TRP A 1 355 ? -16.243 -6.984 -12.712 1.00 83.75 355 TRP A O 1
ATOM 2840 N N . VAL A 1 356 ? -16.646 -5.178 -13.991 1.00 80.56 356 VAL A N 1
ATOM 2841 C CA . VAL A 1 356 ? -17.316 -5.915 -15.073 1.00 80.56 356 VAL A CA 1
ATOM 2842 C C . VAL A 1 356 ? -16.363 -6.894 -15.761 1.00 80.56 356 VAL A C 1
ATOM 2844 O O . VAL A 1 356 ? -16.751 -8.037 -15.966 1.00 80.56 356 VAL A O 1
ATOM 2847 N N . ASP A 1 357 ? -15.123 -6.506 -16.080 1.00 76.06 357 ASP A N 1
ATOM 2848 C CA . ASP A 1 357 ? -14.138 -7.421 -16.687 1.00 76.06 357 ASP A CA 1
ATOM 2849 C C . ASP A 1 357 ? -13.885 -8.642 -15.789 1.00 76.06 357 ASP A C 1
ATOM 2851 O O . ASP A 1 357 ? -13.945 -9.782 -16.250 1.00 76.06 357 ASP A O 1
ATOM 2855 N N . LYS A 1 358 ? -13.694 -8.421 -14.482 1.00 81.19 358 LYS A N 1
ATOM 2856 C CA . LYS A 1 358 ? -13.543 -9.501 -13.500 1.00 81.19 358 LYS A CA 1
ATOM 2857 C C . LYS A 1 358 ? -14.786 -10.392 -13.426 1.00 81.19 358 LYS A C 1
ATOM 2859 O O . LYS A 1 358 ? -14.659 -11.617 -13.464 1.00 81.19 358 LYS A O 1
ATOM 2864 N N . ALA A 1 359 ? -15.974 -9.795 -13.324 1.00 81.94 359 ALA A N 1
ATOM 2865 C CA . ALA A 1 359 ? -17.234 -10.531 -13.264 1.00 81.94 359 ALA A CA 1
ATOM 2866 C C . ALA A 1 359 ? -17.439 -11.386 -14.525 1.00 81.94 359 ALA A C 1
ATOM 2868 O O . ALA A 1 359 ? -17.766 -12.567 -14.425 1.00 81.94 359 ALA A O 1
ATOM 2869 N N . LEU A 1 360 ? -17.162 -10.827 -15.707 1.00 76.25 360 LEU A N 1
ATOM 2870 C CA . LEU A 1 360 ? -17.258 -11.540 -16.978 1.00 76.25 360 LEU A CA 1
ATOM 2871 C C . LEU A 1 360 ? -16.256 -12.685 -17.064 1.00 76.25 360 LEU A C 1
ATOM 2873 O O . LEU A 1 360 ? -16.650 -13.780 -17.449 1.00 76.25 360 LEU A O 1
ATOM 2877 N N . ARG A 1 361 ? -14.994 -12.494 -16.664 1.00 77.44 361 ARG A N 1
ATOM 2878 C CA . ARG A 1 361 ? -13.991 -13.576 -16.635 1.00 77.44 361 ARG A CA 1
ATOM 2879 C C . ARG A 1 361 ? -14.424 -14.741 -15.750 1.00 77.44 361 ARG A C 1
ATOM 2881 O O . ARG A 1 361 ? -14.256 -15.890 -16.149 1.00 77.44 361 ARG A O 1
ATOM 2888 N N . LYS A 1 362 ? -15.018 -14.447 -14.588 1.00 78.81 362 LYS A N 1
ATOM 2889 C CA . LYS A 1 362 ? -15.548 -15.466 -13.670 1.00 78.81 362 LYS A CA 1
ATOM 2890 C C . LYS A 1 362 ? -16.694 -16.263 -14.300 1.00 78.81 362 LYS A C 1
ATOM 2892 O O . LYS A 1 362 ? -16.725 -17.478 -14.159 1.00 78.81 362 LYS A O 1
ATOM 2897 N N . VAL A 1 363 ? -17.613 -15.591 -14.995 1.00 79.50 363 VAL A N 1
ATOM 2898 C CA . VAL A 1 363 ? -18.790 -16.224 -15.622 1.00 79.50 363 VAL A CA 1
ATOM 2899 C C . VAL A 1 363 ? -18.430 -16.988 -16.897 1.00 79.50 363 VAL A C 1
ATOM 2901 O O . VAL A 1 363 ? -18.960 -18.062 -17.147 1.00 79.50 363 VAL A O 1
ATOM 2904 N N . THR A 1 364 ? -17.531 -16.443 -17.712 1.00 76.94 364 THR A N 1
ATOM 2905 C CA . THR A 1 364 ? -17.184 -17.000 -19.030 1.00 76.94 364 THR A CA 1
ATOM 2906 C C . THR A 1 364 ? -16.084 -18.059 -18.975 1.00 76.94 364 THR A C 1
ATOM 2908 O O . THR A 1 364 ? -15.817 -18.698 -19.988 1.00 76.94 364 THR A O 1
ATOM 2911 N N . GLY A 1 365 ? -15.412 -18.233 -17.830 1.00 65.56 365 GLY A N 1
ATOM 2912 C CA . GLY A 1 365 ? -14.271 -19.145 -17.703 1.00 65.56 365 GLY A CA 1
ATOM 2913 C C . GLY A 1 365 ? -13.088 -18.769 -18.603 1.00 65.56 365 GLY A C 1
ATOM 2914 O O . GLY A 1 365 ? -12.276 -19.630 -18.930 1.00 65.56 365 GLY A O 1
ATOM 2915 N N . TYR A 1 366 ? -12.999 -17.503 -19.039 1.00 54.81 366 TYR A N 1
ATOM 2916 C CA . TYR A 1 366 ? -12.039 -17.044 -20.048 1.00 54.81 366 TYR A CA 1
ATOM 2917 C C . TYR A 1 366 ? -10.595 -17.082 -19.515 1.00 54.81 366 TYR A C 1
ATOM 2919 O O . TYR A 1 366 ? -10.053 -16.093 -19.012 1.00 54.81 366 TYR A O 1
ATOM 2927 N N . LEU A 1 367 ? -9.958 -18.244 -19.637 1.00 51.97 367 LEU A N 1
ATOM 2928 C CA . LEU A 1 367 ? -8.522 -18.443 -19.486 1.00 51.97 367 LEU A CA 1
ATOM 2929 C C . LEU A 1 367 ? -7.871 -18.170 -20.846 1.00 51.97 367 LEU A C 1
ATOM 2931 O O . LEU A 1 367 ? -8.030 -18.961 -21.765 1.00 51.97 367 LEU A O 1
ATOM 2935 N N . ASN A 1 368 ? -7.206 -17.014 -20.964 1.00 45.03 368 ASN A N 1
ATOM 2936 C CA . ASN A 1 368 ? -6.310 -16.593 -22.054 1.00 45.03 368 ASN A CA 1
ATOM 2937 C C . ASN A 1 368 ? -6.358 -17.459 -23.330 1.00 45.03 368 ASN A C 1
ATOM 2939 O O . ASN A 1 368 ? -5.583 -18.405 -23.479 1.00 45.03 368 ASN A O 1
ATOM 2943 N N . VAL A 1 369 ? -7.217 -17.091 -24.283 1.00 36.22 369 VAL A N 1
ATOM 2944 C CA . VAL A 1 369 ? -7.021 -17.522 -25.672 1.00 36.22 369 VAL A CA 1
ATOM 2945 C C . VAL A 1 369 ? -5.740 -16.843 -26.175 1.00 36.22 369 VAL A C 1
ATOM 2947 O O . VAL A 1 369 ? -5.577 -15.639 -25.975 1.00 36.22 369 VAL A O 1
ATOM 2950 N N . LYS A 1 370 ? -4.841 -17.680 -26.708 1.00 34.72 370 LYS A N 1
ATOM 2951 C CA . LYS A 1 370 ? -3.430 -17.447 -27.067 1.00 34.72 370 LYS A CA 1
ATOM 2952 C C . LYS A 1 370 ? -3.098 -16.095 -27.693 1.00 34.72 370 LYS A C 1
ATOM 2954 O O . LYS A 1 370 ? -3.854 -15.651 -28.584 1.00 34.72 370 LYS A O 1
#

pLDDT: mean 83.44, std 14.03, range [34.72, 97.94]

Radius of gyration: 25.35 Å; chains: 1; bounding box: 59×39×87 Å

Foldseek 3Di:
DLVVLVVCCVVVVPDSVVSCVVDPVLLDVQQADDCPVPDAGQQQGDFFDDDPDAFLLAWDFLQQQLPDPQGDGDPCSNGNLPQADPVVQFGIARADLVQLGGQDQVQQDPPDRARARNPPRHHSNPDDGHDRDDPLLVVLSVQLVVCSVVQWDQQAPVGIDGNNLVSVQLSLQLCCCQEDDCNQVLQQVCCVVPVQDRLFFRDHDPDCSLTHSVNSSSSSSSSVVCRPNPPVSVLVSCVVSVPAPVNRPVDPVPDDPSSNCSRCVRRDDDPPPQDPVNLVVLCVVCVVVVHALALVSSCVSVVDDDVVSVVRHDDDDDDDDPDDDDDDDPPPDDPVNVVVLCSVCSSRSTDSNSSVVVVCCVVVVDDDDD

Sequence (370 aa):
CESLIEFLSQRTGTDLKCIEDSTFMRWSGLLYGEDDGRGKLHWLPPAGRERTTCSFGQQICPVCLAEDEMPYLRLEWRLGFMTACERHCVSLVDRCPNCAEPLYILHAQRNSSGVRCWKCSFDYSHAEQGEVLDLQTFRQQGHLKKVLAEGWGELGEYGHVHALLYFRILSMVFRLLATGRFSLAMRLHIARSGGYPPPSGIPRIKEVENLNPRCRRELLRMACGLMEDWPHRFLGVCRSISLAPRHLIRDPAATPFAFWDAVRGNLAEPIRVMGAEEMASACWVAQKRGKRKTRNELLELIRVKTKQIDLHADPSTQHLPYGEGRYWKLDGVSPEIRRAAKLAASREGENVGAWVDKALRKVTGYLNVK